Protein AF-A0AA88RLW0-F1 (afdb_monomer)

Foldseek 3Di:
DDDFDWDQDPVRAIAGDDPPDADPDPVVVVLVVVVVVCCVVVPDPVDDDPCCDFLSNDDPDDDFQDPDFDKDFDDAPLLAFDKDFFFDPRAPCNVVVVVSQVVCVVVSNDDVLPQQADWDWDQDPSRDIDGPGGHCPVVPNVGGDDDPPQLDPPALAWADDPQKIKGKAWDWDPDPPVLSVDPDPVSQQPGFIFIKIKIAGNPVRDIDIDTADAGFWDLRDFQPVQHNHDWWIFGHSGPFFTFWTWTFDPVWGHDPPDNDDDPDTRTPEIAGPDPQKGKARWYWRASDPPDPDPRQRTWTWIKMARSVVRWIWIFIQRSVNNDNDTNMIGTDPHHNGTRHDMDTDHD

Organism: NCBI:txid112253

InterPro domains:
  IPR004294 Carotenoid oxygenase [PF03055] (155-345)
  IPR004294 Carotenoid oxygenase [PTHR10543] (155-346)

Nearest PDB structures (foldseek):
  7vud-assembly1_A  TM=8.815E-01  e=1.039E-36  Osmanthus fragrans
  6c7k-assembly2_B  TM=7.915E-01  e=7.115E-12  Synechocystis sp. PCC 6803 substr. Kazusa
  5kjb-assembly5_E  TM=7.048E-01  e=1.433E-12  Synechocystis sp. PCC 6803 substr. Kazusa
  6big-assembly2_B  TM=6.971E-01  e=1.283E-12  Synechocystis sp. PCC 6803 substr. Kazusa
  6c7p-assembly2_A  TM=6.382E-01  e=1.170E-11  Synechocystis sp. PCC 6803 substr. Kazusa

Solvent-accessible surface area (backbone atoms only — not comparable to full-atom values): 20202 Å² total; per-residue (Å²): 136,80,88,78,62,70,48,72,45,101,82,74,52,65,24,66,56,83,74,77,69,62,41,94,44,72,67,37,55,52,50,54,52,50,51,52,50,49,45,65,75,74,50,62,88,87,55,87,52,70,58,61,34,81,56,48,18,82,79,94,66,90,77,76,63,78,76,89,62,56,67,48,76,54,82,59,83,56,75,49,57,50,81,48,68,47,65,63,74,62,49,91,52,37,67,60,48,48,53,51,49,51,51,28,36,78,68,47,40,39,78,50,68,78,83,46,50,51,67,42,72,42,79,42,98,76,64,43,78,43,79,74,39,40,45,41,70,92,68,68,56,86,66,68,71,88,77,69,88,49,77,56,97,86,33,50,35,49,37,79,59,90,62,25,43,41,33,33,32,68,44,67,74,81,79,64,76,68,56,79,79,51,95,49,69,79,60,46,54,64,66,54,24,22,33,29,42,36,38,38,30,74,82,78,72,48,73,50,76,42,80,56,49,34,53,31,32,43,76,48,42,48,46,75,96,36,72,58,52,91,43,37,38,25,26,35,64,32,96,71,42,23,40,33,39,35,38,44,40,80,89,44,65,50,68,80,92,52,78,60,83,59,78,48,66,18,31,75,28,62,30,64,63,50,90,63,25,35,36,42,46,59,34,67,45,49,55,54,81,96,57,93,63,66,84,47,52,28,32,33,39,28,45,35,30,32,70,84,76,61,45,19,31,38,40,29,32,45,52,67,73,33,50,79,66,58,45,18,39,36,52,46,98,55,68,62,54,51,42,53,52,48,48,72,45,74,114

Secondary structure (DSSP, 8-state):
-----EEEPTTS-EEE---SPP---HHHHHHHHHHHHHHHHH--TTS--GGGSGGGSPPSSPPPP--S--EEE---TT--EEEEEEEP-SSTTHHHHHHHHHHHHHTTSS--HHHHSEEEEEEPTTS-EEEEEEE-TTTT--S-------SSTT-SEEEEETTEEEEEEEEESS--TTGGG---HHHHTT--EEEEEEEEETTT--EEEEE-S-S-EE-----GGGTTS---EEEEEETTEEEEEEEE-TTSPPPTT-SS--SBTTEEEEEE--TTEEE-PPEEEESSTT----TT-EEEEEEEEETTTTEEEEEEEETTT--SS-SEEEEPSS----EEEEEEEE-

Mean predicted aligned error: 13.14 Å

Radius of gyration: 22.5 Å; Cα contacts (8 Å, |Δi|>4): 638; chains: 1; bounding box: 60×59×55 Å

Structure (mmCIF, N/CA/C/O backbone):
data_AF-A0AA88RLW0-F1
#
_entry.id   AF-A0AA88RLW0-F1
#
loop_
_atom_site.group_PDB
_atom_site.id
_atom_site.type_symbol
_atom_site.label_atom_id
_atom_site.label_alt_id
_atom_site.label_comp_id
_atom_site.label_asym_id
_atom_site.label_entity_id
_atom_site.label_seq_id
_atom_site.pdbx_PDB_ins_code
_atom_site.Cartn_x
_atom_site.Cartn_y
_atom_site.Cartn_z
_atom_site.occupancy
_atom_site.B_iso_or_equiv
_atom_site.auth_seq_id
_atom_site.auth_comp_id
_atom_site.auth_asym_id
_atom_site.auth_atom_id
_atom_site.pdbx_PDB_model_num
ATOM 1 N N . MET A 1 1 ? 14.399 42.209 -0.873 1.00 30.03 1 MET A N 1
ATOM 2 C CA . MET A 1 1 ? 13.215 41.564 -1.478 1.00 30.03 1 MET A CA 1
ATOM 3 C C . MET A 1 1 ? 13.371 41.610 -2.989 1.00 30.03 1 MET A C 1
ATOM 5 O O . MET A 1 1 ? 13.070 42.633 -3.590 1.00 30.03 1 MET A O 1
ATOM 9 N N . GLY A 1 2 ? 13.952 40.565 -3.580 1.00 37.84 2 GLY A N 1
ATOM 10 C CA . GLY A 1 2 ? 13.955 40.395 -5.035 1.00 37.84 2 GLY A CA 1
ATOM 11 C C . GLY A 1 2 ? 12.602 39.837 -5.470 1.00 37.84 2 GLY A C 1
ATOM 12 O O . GLY A 1 2 ? 12.022 39.037 -4.742 1.00 37.84 2 GLY A O 1
ATOM 13 N N . LYS A 1 3 ? 12.070 40.298 -6.603 1.00 38.84 3 LYS A N 1
ATOM 14 C CA . LYS A 1 3 ? 10.912 39.663 -7.239 1.00 38.84 3 LYS A CA 1
ATOM 15 C C . LYS A 1 3 ? 11.380 38.307 -7.769 1.00 38.84 3 LYS A C 1
ATOM 17 O O . LYS A 1 3 ? 12.204 38.282 -8.675 1.00 38.84 3 LYS A O 1
ATOM 22 N N . GLU A 1 4 ? 10.920 37.216 -7.171 1.00 51.56 4 GLU A N 1
ATOM 23 C CA . GLU A 1 4 ? 11.094 35.882 -7.748 1.00 51.56 4 GLU A CA 1
ATOM 24 C C . GLU A 1 4 ? 10.106 35.717 -8.905 1.00 51.56 4 GLU A C 1
ATOM 26 O O . GLU A 1 4 ? 8.937 36.101 -8.793 1.00 51.56 4 GLU A O 1
ATOM 31 N N . GLU A 1 5 ? 10.619 35.246 -10.042 1.00 52.72 5 GLU A N 1
ATOM 32 C CA . GLU A 1 5 ? 9.843 35.006 -11.255 1.00 52.72 5 GLU A CA 1
ATOM 33 C C . GLU A 1 5 ? 8.945 33.786 -11.053 1.00 52.72 5 GLU A C 1
ATOM 35 O O . GLU A 1 5 ? 9.332 32.781 -10.461 1.00 52.72 5 GLU A O 1
ATOM 40 N N . VAL A 1 6 ? 7.710 33.915 -11.517 1.00 55.47 6 VAL A N 1
ATOM 41 C CA . VAL A 1 6 ? 6.666 32.907 -11.399 1.00 55.47 6 VAL A CA 1
ATOM 42 C C . VAL A 1 6 ? 6.238 32.570 -12.814 1.00 55.47 6 VAL A C 1
ATOM 44 O O . VAL A 1 6 ? 5.869 33.477 -13.566 1.00 55.47 6 VAL A O 1
ATOM 47 N N . GLU A 1 7 ? 6.284 31.293 -13.172 1.00 56.44 7 GLU A N 1
ATOM 48 C CA . GLU A 1 7 ? 5.874 30.827 -14.492 1.00 56.44 7 GLU A CA 1
ATOM 49 C C . GLU A 1 7 ? 4.472 30.219 -14.392 1.00 56.44 7 GLU A C 1
ATOM 51 O O . GLU A 1 7 ? 4.172 29.424 -13.499 1.00 56.44 7 GLU A O 1
ATOM 56 N N . ARG A 1 8 ? 3.568 30.658 -15.272 1.00 53.03 8 ARG A N 1
ATOM 57 C CA . ARG A 1 8 ? 2.214 30.105 -15.367 1.00 53.03 8 ARG A CA 1
ATOM 58 C C . ARG A 1 8 ? 2.204 29.079 -16.485 1.00 53.03 8 ARG A C 1
ATOM 60 O O . ARG A 1 8 ? 2.494 29.428 -17.624 1.00 53.03 8 ARG A O 1
ATOM 67 N N . THR A 1 9 ? 1.858 27.843 -16.152 1.00 56.09 9 THR A N 1
ATOM 68 C CA . THR A 1 9 ? 1.663 26.779 -17.146 1.00 56.09 9 THR A CA 1
ATOM 69 C C . THR A 1 9 ? 0.301 26.929 -17.838 1.00 56.09 9 THR A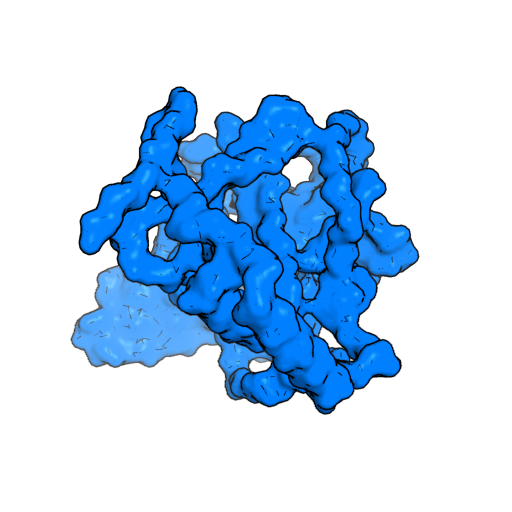 C 1
ATOM 71 O O . THR A 1 9 ? -0.605 27.567 -17.293 1.00 56.09 9 THR A O 1
ATOM 74 N N . ASP A 1 10 ? 0.131 26.312 -19.014 1.00 48.62 10 ASP A N 1
ATOM 75 C CA . ASP A 1 10 ? -1.090 26.382 -19.847 1.00 48.62 10 ASP A CA 1
ATOM 76 C C . ASP A 1 10 ? -2.382 25.871 -19.160 1.00 48.62 10 ASP A C 1
ATOM 78 O O . ASP A 1 10 ? -3.474 26.021 -19.703 1.00 48.62 10 ASP A O 1
ATOM 82 N N . GLY A 1 11 ? -2.294 25.327 -17.939 1.00 52.91 11 GLY A N 1
ATOM 83 C CA . GLY A 1 11 ? -3.433 24.919 -17.101 1.00 52.91 11 GLY A CA 1
ATOM 84 C C . GLY A 1 11 ? -3.755 25.856 -15.927 1.00 52.91 11 GLY A C 1
ATOM 85 O O . GLY A 1 11 ? -4.544 25.493 -15.061 1.00 52.91 11 GLY A O 1
ATOM 86 N N . GLY A 1 12 ? -3.124 27.032 -15.834 1.00 55.19 12 GLY A N 1
ATOM 87 C CA . GLY A 1 12 ? -3.337 27.976 -14.726 1.00 55.19 12 GLY A CA 1
ATOM 88 C C . GLY A 1 12 ? -2.600 27.626 -13.426 1.00 55.19 12 GLY A C 1
ATOM 89 O O . GLY A 1 12 ? -2.700 28.380 -12.458 1.00 55.19 12 GLY A O 1
ATOM 90 N N . VAL A 1 13 ? -1.822 26.536 -13.405 1.00 52.59 13 VAL A N 1
ATOM 91 C CA . VAL A 1 13 ? -0.962 26.174 -12.270 1.00 52.59 13 VAL A CA 1
ATOM 92 C C . VAL A 1 13 ? 0.249 27.103 -12.235 1.00 52.59 13 VAL A C 1
ATOM 94 O O . VAL A 1 13 ? 0.957 27.278 -13.234 1.00 52.59 13 VAL A O 1
ATOM 97 N N . VAL A 1 14 ? 0.457 27.706 -11.068 1.00 57.44 14 VAL A N 1
ATOM 98 C CA . VAL A 1 14 ? 1.531 28.648 -10.767 1.00 57.44 14 VAL A CA 1
ATOM 99 C C . VAL A 1 14 ? 2.745 27.862 -10.272 1.00 57.44 14 VAL A C 1
ATOM 101 O O . VAL A 1 14 ? 2.681 27.251 -9.209 1.00 57.44 14 VAL A O 1
ATOM 104 N N . VAL A 1 15 ? 3.838 27.870 -11.036 1.00 57.41 15 VAL A N 1
ATOM 105 C CA . VAL A 1 15 ? 5.077 27.154 -10.703 1.00 57.41 15 VAL A CA 1
ATOM 106 C C . VAL A 1 15 ? 6.180 28.150 -10.338 1.00 57.41 15 VAL A C 1
ATOM 108 O O . VAL A 1 15 ? 6.320 29.217 -10.945 1.00 57.41 15 VAL A O 1
ATOM 111 N N . VAL A 1 16 ? 6.972 27.803 -9.323 1.00 58.34 16 VAL A N 1
ATOM 112 C CA . VAL A 1 16 ? 8.116 28.604 -8.865 1.00 58.34 16 VAL A CA 1
ATOM 113 C C . VAL A 1 16 ? 9.326 28.387 -9.782 1.00 58.34 16 VAL A C 1
ATOM 115 O O . VAL A 1 16 ? 9.766 27.254 -9.973 1.00 58.34 16 VAL A O 1
ATOM 118 N N . VAL A 1 17 ? 9.902 29.471 -10.319 1.00 59.66 17 VAL A N 1
ATOM 119 C CA . VAL A 1 17 ? 11.127 29.407 -11.134 1.00 59.66 17 VAL A CA 1
ATOM 120 C C . VAL A 1 17 ? 12.349 29.234 -10.230 1.00 59.66 17 VAL A C 1
ATOM 122 O O . VAL A 1 17 ? 12.568 30.012 -9.300 1.00 59.66 17 VAL A O 1
ATOM 125 N N . VAL A 1 18 ? 13.187 28.238 -10.534 1.00 50.81 18 VAL A N 1
ATOM 126 C CA . VAL A 1 18 ? 14.403 27.925 -9.765 1.00 50.81 18 VAL A CA 1
ATOM 127 C C . VAL A 1 18 ? 15.404 29.089 -9.817 1.00 50.81 18 VAL A C 1
ATOM 129 O O . VAL A 1 18 ? 16.055 29.335 -10.839 1.00 50.81 18 VAL A O 1
ATOM 132 N N . ASN A 1 19 ? 15.562 29.800 -8.696 1.00 50.69 19 ASN A N 1
ATOM 133 C CA . ASN A 1 19 ? 16.500 30.914 -8.539 1.00 50.69 19 ASN A CA 1
ATOM 134 C C . ASN A 1 19 ? 17.033 30.971 -7.089 1.00 50.69 19 ASN A C 1
ATOM 136 O O . ASN A 1 19 ? 16.236 31.087 -6.162 1.00 50.69 19 ASN A O 1
ATOM 140 N N . PRO A 1 20 ? 18.359 30.945 -6.846 1.00 51.94 20 PRO A N 1
ATOM 141 C CA . PRO A 1 20 ? 19.458 30.960 -7.812 1.00 51.94 20 PRO A CA 1
ATOM 142 C C . PRO A 1 20 ? 19.678 29.617 -8.506 1.00 51.94 20 PRO A C 1
ATOM 144 O O . PRO A 1 20 ? 19.534 28.557 -7.907 1.00 51.94 20 PRO A O 1
ATOM 147 N N . LYS A 1 21 ? 20.106 29.677 -9.770 1.00 57.50 21 LYS A N 1
ATOM 148 C CA . LYS A 1 21 ? 20.530 28.490 -10.519 1.00 57.50 21 LYS A CA 1
ATOM 149 C C . LYS A 1 21 ? 21.735 27.830 -9.817 1.00 57.50 21 LYS A C 1
ATOM 151 O O . LYS A 1 21 ? 22.662 28.558 -9.444 1.00 57.50 21 LYS A O 1
ATOM 156 N N . PRO A 1 22 ? 21.756 26.493 -9.658 1.00 59.88 22 PRO A N 1
ATOM 157 C CA . PRO A 1 22 ? 22.868 25.777 -9.030 1.00 59.88 22 PRO A CA 1
ATOM 158 C C . PRO A 1 22 ? 24.215 26.113 -9.684 1.00 59.88 22 PRO A C 1
ATOM 160 O O . PRO A 1 22 ? 24.314 26.194 -10.910 1.00 59.88 22 PRO A O 1
ATOM 163 N N . ASN A 1 23 ? 25.270 26.285 -8.881 1.00 62.44 23 ASN A N 1
ATOM 164 C CA . ASN A 1 23 ? 26.609 26.623 -9.375 1.00 62.44 23 ASN A CA 1
ATOM 165 C C . ASN A 1 23 ? 27.677 25.643 -8.856 1.00 62.44 23 ASN A C 1
ATOM 167 O O . ASN A 1 23 ? 27.860 25.485 -7.649 1.00 62.44 23 ASN A O 1
ATOM 171 N N . ARG A 1 24 ? 28.465 25.056 -9.769 1.00 65.75 24 ARG A N 1
ATOM 172 C CA . ARG A 1 24 ? 29.630 24.196 -9.468 1.00 65.75 24 ARG A CA 1
ATOM 173 C C . ARG A 1 24 ? 30.880 25.009 -9.078 1.00 65.75 24 ARG A C 1
ATOM 175 O O . ARG A 1 24 ? 31.962 24.838 -9.642 1.00 65.75 24 ARG A O 1
ATOM 182 N N . GLY A 1 25 ? 30.724 25.928 -8.128 1.00 77.88 25 GLY A N 1
ATOM 183 C CA . GLY A 1 25 ? 31.791 26.804 -7.637 1.00 77.88 25 GLY A CA 1
ATOM 184 C C . GLY A 1 25 ? 32.738 26.137 -6.630 1.00 77.88 25 GLY A C 1
ATOM 185 O O . GLY A 1 25 ? 32.623 24.956 -6.310 1.00 77.88 25 GLY A O 1
ATOM 186 N N . ILE A 1 26 ? 33.670 26.918 -6.075 1.00 78.75 26 ILE A N 1
ATOM 187 C CA . ILE A 1 26 ? 34.645 26.452 -5.066 1.00 78.75 26 ILE A CA 1
ATOM 188 C C . ILE A 1 26 ? 33.944 25.888 -3.819 1.00 78.75 26 ILE A C 1
ATOM 190 O O . ILE A 1 26 ? 34.364 24.861 -3.295 1.00 78.75 26 ILE A O 1
ATOM 194 N N . ALA A 1 27 ? 32.843 26.515 -3.391 1.00 74.00 27 ALA A N 1
ATOM 195 C CA . ALA A 1 27 ? 32.031 26.035 -2.275 1.00 74.00 27 ALA A CA 1
ATOM 196 C C . ALA A 1 27 ? 31.467 24.624 -2.528 1.00 74.00 27 ALA A C 1
ATOM 198 O O . ALA A 1 27 ? 31.531 23.789 -1.634 1.00 74.00 27 ALA A O 1
ATOM 199 N N . SER A 1 28 ? 31.011 24.328 -3.754 1.00 72.44 28 SER A N 1
ATOM 200 C CA . SER A 1 28 ? 30.560 22.980 -4.137 1.00 72.44 28 SER A CA 1
ATOM 201 C C . SER A 1 28 ? 31.674 21.958 -3.946 1.00 72.44 28 SER A C 1
ATOM 203 O O . SER A 1 28 ? 31.474 20.964 -3.263 1.00 72.44 28 SER A O 1
ATOM 205 N N . LYS A 1 29 ? 32.878 22.245 -4.459 1.00 78.31 29 LYS A N 1
ATOM 206 C CA . LYS A 1 29 ? 34.024 21.327 -4.354 1.00 78.31 29 LYS A CA 1
ATOM 207 C C . LYS A 1 29 ? 34.447 21.066 -2.907 1.00 78.31 29 LYS A C 1
ATOM 209 O O . LYS A 1 29 ? 34.871 19.961 -2.588 1.00 78.31 29 LYS A O 1
ATOM 214 N N . ALA A 1 30 ? 34.352 22.075 -2.040 1.00 78.94 30 ALA A N 1
ATOM 215 C CA . ALA A 1 30 ? 34.675 21.931 -0.623 1.00 78.94 30 ALA A CA 1
ATOM 216 C C . ALA A 1 30 ? 33.649 21.054 0.116 1.00 78.94 30 ALA A C 1
ATOM 218 O O . ALA A 1 30 ? 34.042 20.217 0.926 1.00 78.94 30 ALA A O 1
ATOM 219 N N . ILE A 1 31 ? 32.356 21.209 -0.196 1.00 74.69 31 ILE A N 1
ATOM 220 C CA . ILE A 1 31 ? 31.293 20.341 0.333 1.00 74.69 31 ILE A CA 1
ATOM 221 C C . ILE A 1 31 ? 31.470 18.912 -0.183 1.00 74.69 31 ILE A C 1
ATOM 223 O O . ILE A 1 31 ? 31.448 17.992 0.624 1.00 74.69 31 ILE A O 1
ATOM 227 N N . ASP A 1 32 ? 31.708 18.726 -1.486 1.00 75.19 32 ASP A N 1
ATOM 228 C CA . ASP A 1 32 ? 31.925 17.401 -2.084 1.00 75.19 32 ASP A CA 1
ATOM 229 C C . ASP A 1 32 ? 33.113 16.683 -1.417 1.00 75.19 32 ASP A C 1
ATOM 231 O O . ASP A 1 32 ? 33.051 15.490 -1.118 1.00 75.19 32 ASP A O 1
ATOM 235 N N . TRP A 1 33 ? 34.196 17.413 -1.127 1.00 82.94 33 TRP A N 1
ATOM 236 C CA . TRP A 1 33 ? 35.358 16.873 -0.419 1.00 82.94 33 TRP A CA 1
ATOM 237 C C . TRP A 1 33 ? 35.046 16.493 1.036 1.00 82.94 33 TRP A C 1
ATOM 239 O O . TRP A 1 33 ? 35.454 15.423 1.488 1.00 82.94 33 TRP A O 1
ATOM 249 N N . LEU A 1 34 ? 34.304 17.339 1.759 1.00 77.62 34 LEU A N 1
ATOM 250 C CA . LEU A 1 34 ? 33.881 17.058 3.132 1.00 77.62 34 LEU A CA 1
ATOM 251 C C . LEU A 1 34 ? 32.950 15.840 3.190 1.00 77.62 34 LEU A C 1
ATOM 253 O O . LEU A 1 34 ? 33.151 14.958 4.019 1.00 77.62 34 LEU A O 1
ATOM 257 N N . GLU A 1 35 ? 31.973 15.765 2.287 1.00 71.56 35 GLU A N 1
ATOM 258 C CA . GLU A 1 35 ? 31.070 14.622 2.151 1.00 71.56 35 GLU A CA 1
ATOM 259 C C . GLU A 1 35 ? 31.850 13.343 1.846 1.00 71.56 35 GLU A C 1
ATOM 261 O O . GLU A 1 35 ? 31.653 12.333 2.513 1.00 71.56 35 GLU A O 1
ATOM 266 N N . THR A 1 36 ? 32.815 13.405 0.924 1.00 75.31 36 THR A N 1
ATOM 267 C CA . THR A 1 36 ? 33.681 12.261 0.603 1.00 75.31 36 THR A CA 1
ATOM 268 C C . THR A 1 36 ? 34.458 11.777 1.828 1.00 75.31 36 THR A C 1
ATOM 270 O O . THR A 1 36 ? 34.598 10.572 2.031 1.00 75.31 36 THR A O 1
ATOM 273 N N . LEU A 1 37 ? 34.961 12.690 2.666 1.00 79.00 37 LEU A N 1
ATOM 274 C CA . LEU A 1 37 ? 35.632 12.321 3.914 1.00 79.00 37 LEU A CA 1
ATOM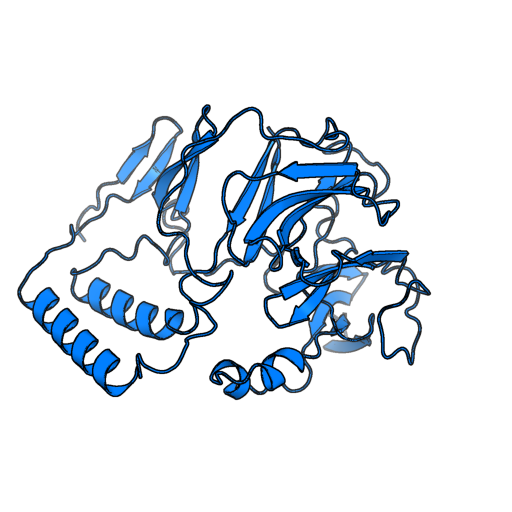 275 C C . LEU A 1 37 ? 34.670 11.678 4.911 1.00 79.00 37 LEU A C 1
ATOM 277 O O . LEU A 1 37 ? 34.998 10.632 5.463 1.00 79.00 37 LEU A O 1
ATOM 281 N N . ILE A 1 38 ? 33.494 12.270 5.122 1.00 73.62 38 ILE A N 1
ATOM 282 C CA . ILE A 1 38 ? 32.472 11.732 6.026 1.00 73.62 38 ILE A CA 1
ATOM 283 C C . ILE A 1 38 ? 32.074 10.322 5.584 1.00 73.62 38 ILE A C 1
ATOM 285 O O . ILE A 1 38 ? 32.166 9.393 6.381 1.00 73.62 38 ILE A O 1
ATOM 289 N N . VAL A 1 39 ? 31.731 10.138 4.305 1.00 67.81 39 VAL A N 1
ATOM 290 C CA . VAL A 1 39 ? 31.387 8.828 3.736 1.00 67.81 39 VAL A CA 1
ATOM 291 C C . VAL A 1 39 ? 32.543 7.848 3.915 1.00 67.81 39 VAL A C 1
ATOM 293 O O . VAL A 1 39 ? 32.325 6.749 4.401 1.00 67.81 39 VAL A O 1
ATOM 296 N N . LYS A 1 40 ? 33.790 8.241 3.629 1.00 74.38 40 LYS A N 1
ATOM 297 C CA . LYS A 1 40 ? 34.957 7.359 3.799 1.00 74.38 40 LYS A CA 1
ATOM 298 C C . LYS A 1 40 ? 35.151 6.861 5.238 1.00 74.38 40 LYS A C 1
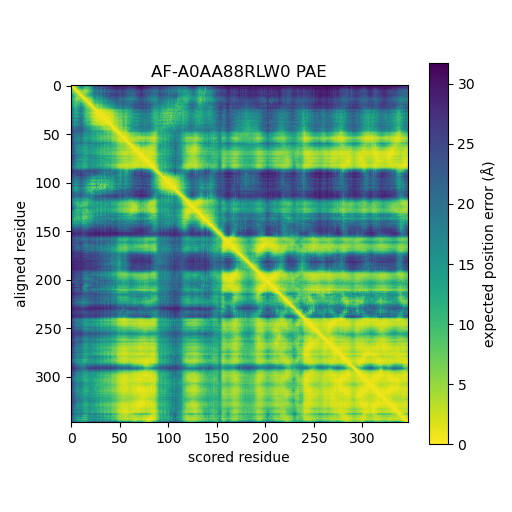ATOM 300 O O . LYS A 1 40 ? 35.671 5.764 5.419 1.00 74.38 40 LYS A O 1
ATOM 305 N N . TYR A 1 41 ? 34.808 7.666 6.243 1.00 72.94 41 TYR A N 1
ATOM 306 C CA . TYR A 1 41 ? 34.996 7.305 7.653 1.00 72.94 41 TYR A CA 1
ATOM 307 C C . TYR A 1 41 ? 33.762 6.671 8.301 1.00 72.94 41 TYR A C 1
ATOM 309 O O . TYR A 1 41 ? 33.915 5.945 9.279 1.00 72.94 41 TYR A O 1
ATOM 317 N N . MET A 1 42 ? 32.562 6.939 7.782 1.00 63.34 42 MET A N 1
ATOM 318 C CA . MET A 1 42 ? 31.301 6.439 8.340 1.00 63.34 42 MET A CA 1
ATOM 319 C C . MET A 1 42 ? 30.719 5.253 7.568 1.00 63.34 42 MET A C 1
ATOM 321 O O . MET A 1 42 ? 29.935 4.496 8.131 1.00 63.34 42 MET A O 1
ATOM 325 N N . PHE A 1 43 ? 31.082 5.082 6.297 1.00 62.16 43 PHE A N 1
ATOM 326 C CA . PHE A 1 43 ? 30.583 4.008 5.450 1.00 62.16 43 PHE A CA 1
ATOM 327 C C . PHE A 1 43 ? 31.687 2.992 5.177 1.00 62.16 43 PHE A C 1
ATOM 329 O O . PHE A 1 43 ? 32.744 3.319 4.637 1.00 62.16 43 PHE A O 1
ATOM 336 N N . ASP A 1 44 ? 31.414 1.743 5.533 1.00 68.56 44 ASP A N 1
ATOM 337 C CA . ASP A 1 44 ? 32.236 0.608 5.149 1.00 68.56 44 ASP A CA 1
ATOM 338 C C . ASP A 1 44 ? 31.648 -0.010 3.870 1.00 68.56 44 ASP A C 1
ATOM 340 O O . ASP A 1 44 ? 30.658 -0.738 3.954 1.00 68.56 44 ASP A O 1
ATOM 344 N N . PRO A 1 45 ? 32.228 0.251 2.682 1.00 65.44 45 PRO A N 1
ATOM 345 C CA . PRO A 1 45 ? 31.704 -0.267 1.420 1.00 65.44 45 PRO A CA 1
ATOM 346 C C . PRO A 1 45 ? 31.803 -1.792 1.303 1.00 65.44 45 PRO A C 1
ATOM 348 O O . PRO A 1 45 ? 31.253 -2.358 0.362 1.00 65.44 45 PRO A O 1
ATOM 351 N N . SER A 1 46 ? 32.512 -2.463 2.221 1.00 68.06 46 SER A N 1
ATOM 352 C CA . SER A 1 46 ? 32.565 -3.925 2.271 1.00 68.06 46 SER A CA 1
ATOM 353 C C . SER A 1 46 ? 31.356 -4.552 2.971 1.00 68.06 46 SER A C 1
ATOM 355 O O . SER A 1 46 ? 31.114 -5.747 2.801 1.00 68.06 46 SER A O 1
ATOM 357 N N . LYS A 1 47 ? 30.572 -3.763 3.721 1.00 63.34 47 LYS A N 1
ATOM 358 C CA . LYS A 1 47 ? 29.335 -4.222 4.359 1.00 63.34 47 LYS A CA 1
ATOM 359 C C . LYS A 1 47 ? 28.141 -3.973 3.430 1.00 63.34 47 LYS A C 1
ATOM 361 O O . LYS A 1 47 ? 27.986 -2.854 2.938 1.00 63.34 47 LYS A O 1
ATOM 366 N N . PRO A 1 48 ? 27.284 -4.980 3.180 1.00 61.00 48 PRO A N 1
ATOM 367 C CA . PRO A 1 48 ? 26.072 -4.776 2.398 1.00 61.00 48 PRO A CA 1
ATOM 368 C C . PRO A 1 48 ? 25.146 -3.789 3.120 1.00 61.00 48 PRO A C 1
ATOM 370 O O . PRO A 1 48 ? 24.976 -3.861 4.335 1.00 61.00 48 PRO A O 1
ATOM 373 N N . ASN A 1 49 ? 24.556 -2.857 2.370 1.00 64.50 49 ASN A N 1
ATOM 374 C CA . ASN A 1 49 ? 23.493 -1.991 2.873 1.00 64.50 49 ASN A CA 1
ATOM 375 C C . ASN A 1 49 ? 22.154 -2.592 2.448 1.00 64.50 49 ASN A C 1
ATOM 377 O O . ASN A 1 49 ? 21.821 -2.569 1.261 1.00 64.50 49 ASN A O 1
ATOM 381 N N . GLN A 1 50 ? 21.404 -3.118 3.416 1.00 60.97 50 GLN A N 1
ATOM 382 C CA . GLN A 1 50 ? 20.122 -3.777 3.175 1.00 60.97 50 GLN A CA 1
ATOM 383 C C . GLN A 1 50 ? 19.139 -2.895 2.386 1.00 60.97 50 GLN A C 1
ATOM 385 O O . GLN A 1 50 ? 18.538 -3.368 1.421 1.00 60.97 50 GLN A O 1
ATOM 390 N N . TYR A 1 51 ? 19.097 -1.589 2.680 1.00 61.56 51 TYR A N 1
ATOM 391 C CA . TYR A 1 51 ? 18.225 -0.599 2.034 1.00 61.56 51 TYR A CA 1
ATOM 392 C C . TYR A 1 51 ? 18.635 -0.245 0.598 1.00 61.56 51 TYR A C 1
ATOM 394 O O . TYR A 1 51 ? 17.930 0.488 -0.086 1.00 61.56 51 TYR A O 1
ATOM 402 N N . LEU A 1 52 ? 19.785 -0.731 0.127 1.00 67.44 52 LEU A N 1
ATOM 403 C CA . LEU A 1 52 ? 20.249 -0.579 -1.256 1.00 67.44 52 LEU A CA 1
ATOM 404 C C . LEU A 1 52 ? 20.437 -1.936 -1.948 1.00 67.44 52 LEU A C 1
ATOM 406 O O . LEU A 1 52 ? 20.980 -1.995 -3.052 1.00 67.44 52 LEU A O 1
ATOM 410 N N . SER A 1 53 ? 20.007 -3.024 -1.306 1.00 72.94 53 SER A N 1
ATOM 411 C CA . SER A 1 53 ? 20.174 -4.396 -1.781 1.00 72.94 53 SER A CA 1
ATOM 412 C C . SER A 1 53 ? 18.835 -5.041 -2.150 1.00 72.94 53 SER A C 1
ATOM 414 O O . SER A 1 53 ? 17.768 -4.587 -1.733 1.00 72.94 53 SER A O 1
ATOM 416 N N . GLY A 1 54 ? 18.875 -6.096 -2.968 1.00 82.50 54 GLY A N 1
ATOM 417 C CA . GLY A 1 54 ? 17.666 -6.794 -3.411 1.00 82.50 54 GLY A CA 1
ATOM 418 C C . GLY A 1 54 ? 16.649 -5.844 -4.052 1.00 82.50 54 GLY A C 1
ATOM 419 O O . GLY A 1 54 ? 17.012 -4.984 -4.857 1.00 82.50 54 GLY A O 1
ATOM 420 N N . ASN A 1 55 ? 15.375 -5.980 -3.675 1.00 86.00 55 ASN A N 1
ATOM 421 C CA . ASN A 1 55 ? 14.305 -5.125 -4.193 1.00 86.00 55 ASN A CA 1
ATOM 422 C C . ASN A 1 55 ? 14.158 -3.771 -3.466 1.00 86.00 55 ASN A C 1
ATOM 424 O O . ASN A 1 55 ? 13.343 -2.952 -3.883 1.00 86.00 55 ASN A O 1
ATOM 428 N N . PHE A 1 56 ? 14.955 -3.498 -2.425 1.00 76.19 56 PHE A N 1
ATOM 429 C CA . PHE A 1 56 ? 15.123 -2.138 -1.886 1.00 76.19 56 PHE A CA 1
ATOM 430 C C . PHE A 1 56 ? 16.073 -1.294 -2.744 1.00 76.19 56 PHE A C 1
ATOM 432 O O . PHE A 1 56 ? 15.999 -0.068 -2.747 1.00 76.19 56 PHE A O 1
ATOM 439 N N . GLY A 1 57 ? 16.957 -1.947 -3.504 1.00 73.81 57 GLY A N 1
ATOM 440 C CA . GLY A 1 57 ? 17.887 -1.273 -4.399 1.00 73.81 57 GLY A CA 1
ATOM 441 C C . GLY A 1 57 ? 17.175 -0.471 -5.500 1.00 73.81 57 GLY A C 1
ATOM 442 O O . GLY A 1 57 ? 16.180 -0.946 -6.068 1.00 73.81 57 GLY A O 1
ATOM 443 N N . PRO A 1 58 ? 17.703 0.717 -5.856 1.00 73.81 58 PRO A N 1
ATOM 444 C CA . PRO A 1 58 ? 17.107 1.565 -6.880 1.00 73.81 58 PRO A CA 1
ATOM 445 C C . PRO A 1 58 ? 17.089 0.872 -8.249 1.00 73.81 58 PRO A C 1
ATOM 447 O O . PRO A 1 58 ? 17.899 -0.014 -8.543 1.00 73.81 58 PRO A O 1
ATOM 450 N N . VAL A 1 59 ? 16.172 1.303 -9.113 1.00 74.88 59 VAL A N 1
ATOM 451 C CA . VAL A 1 59 ? 16.246 1.005 -10.549 1.00 74.88 59 VAL A CA 1
ATOM 452 C C . VAL A 1 59 ? 17.142 2.063 -11.188 1.00 74.88 59 VAL A C 1
ATOM 454 O O . VAL A 1 59 ? 17.008 3.247 -10.887 1.00 74.88 59 VAL A O 1
ATOM 457 N N . SER A 1 60 ? 18.106 1.632 -11.999 1.00 68.00 60 SER A N 1
ATOM 458 C CA . SER A 1 60 ? 19.098 2.517 -12.624 1.00 68.00 60 SER A CA 1
ATOM 459 C C . SER A 1 60 ? 18.536 3.338 -13.775 1.00 68.00 60 SER A C 1
ATOM 461 O O . SER A 1 60 ? 19.040 4.426 -14.041 1.00 68.00 60 SER A O 1
ATOM 463 N N . ASP A 1 61 ? 17.514 2.810 -14.440 1.00 71.12 61 ASP A N 1
ATOM 464 C CA . ASP A 1 61 ? 17.001 3.332 -15.695 1.00 71.12 61 ASP A CA 1
ATOM 465 C C . ASP A 1 61 ? 15.503 3.600 -15.563 1.00 71.12 61 ASP A C 1
ATOM 467 O O . ASP A 1 61 ? 14.740 2.736 -15.121 1.00 71.12 61 ASP A O 1
ATOM 471 N N . GLU A 1 62 ? 15.089 4.804 -15.950 1.00 72.38 62 GLU A N 1
ATOM 472 C CA . GLU A 1 62 ? 13.677 5.107 -16.156 1.00 72.38 62 GLU A CA 1
ATOM 473 C C . GLU A 1 62 ? 13.171 4.302 -17.352 1.00 72.38 62 GLU A C 1
ATOM 475 O O . GLU A 1 62 ? 13.799 4.237 -18.413 1.00 72.38 62 GLU A O 1
ATOM 480 N N . THR A 1 63 ? 12.037 3.644 -17.159 1.00 77.44 63 THR A N 1
ATOM 481 C CA . THR A 1 63 ? 11.444 2.777 -18.168 1.00 77.44 63 THR A CA 1
ATOM 482 C C . THR A 1 63 ? 10.439 3.588 -18.973 1.00 77.44 63 THR A C 1
ATOM 484 O O . THR A 1 63 ? 9.556 4.189 -18.359 1.00 77.44 63 THR A O 1
ATOM 487 N N . PRO A 1 64 ? 10.522 3.607 -20.314 1.00 83.44 64 PRO A N 1
ATOM 488 C CA . PRO A 1 64 ? 9.539 4.317 -21.119 1.00 83.44 64 PRO A CA 1
ATOM 489 C C . PRO A 1 64 ? 8.142 3.701 -20.935 1.00 83.44 64 PRO A C 1
ATOM 491 O O . PRO A 1 64 ? 8.038 2.514 -20.591 1.00 83.44 64 PRO A O 1
ATOM 494 N N . PRO A 1 65 ? 7.067 4.459 -21.212 1.00 87.69 65 PRO A N 1
ATOM 495 C CA . PRO A 1 65 ? 5.715 3.927 -21.143 1.00 87.69 65 PRO A CA 1
ATOM 496 C C . PRO A 1 65 ? 5.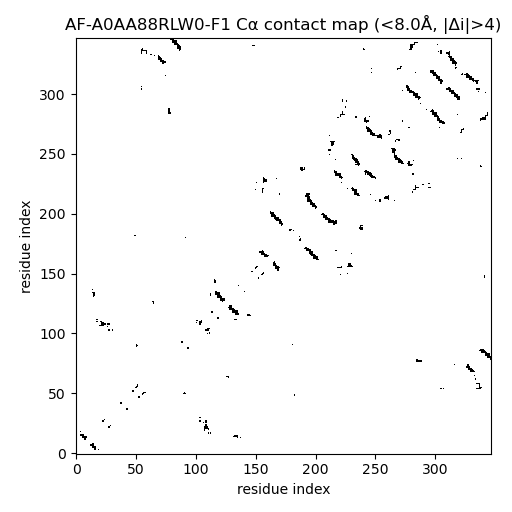555 2.673 -22.004 1.00 87.69 65 PRO A C 1
ATOM 498 O O . PRO A 1 65 ? 5.909 2.643 -23.186 1.00 87.69 65 PRO A O 1
ATOM 501 N N . CYS A 1 66 ? 5.017 1.620 -21.394 1.00 89.31 66 CYS A N 1
ATOM 502 C CA . CYS A 1 66 ? 4.781 0.335 -22.038 1.00 89.31 66 CYS A CA 1
ATOM 503 C C . CYS A 1 66 ? 3.276 0.100 -22.149 1.00 89.31 66 CYS A C 1
ATOM 505 O O . CYS A 1 66 ? 2.559 0.165 -21.153 1.00 89.31 66 CYS A O 1
ATOM 507 N N . LYS A 1 67 ? 2.808 -0.187 -23.365 1.00 91.88 67 LYS A N 1
ATOM 508 C CA . LYS A 1 67 ? 1.399 -0.483 -23.652 1.00 91.88 67 LYS A CA 1
ATOM 509 C C . LYS A 1 67 ? 1.174 -1.989 -23.744 1.00 91.88 67 LYS A C 1
ATOM 511 O O . LYS A 1 67 ? 2.130 -2.746 -23.901 1.00 91.88 67 LYS A O 1
ATOM 516 N N . ASP A 1 68 ? -0.091 -2.393 -23.660 1.00 93.06 68 ASP A N 1
ATOM 517 C CA . ASP A 1 68 ? -0.541 -3.771 -23.896 1.00 93.06 68 ASP A CA 1
ATOM 518 C C . ASP A 1 68 ? 0.176 -4.813 -23.018 1.00 93.06 68 ASP A C 1
ATOM 520 O O . ASP A 1 68 ? 0.588 -5.880 -23.479 1.00 93.06 68 ASP A O 1
ATOM 524 N N . LEU A 1 69 ? 0.347 -4.483 -21.733 1.00 96.06 69 LEU A N 1
ATOM 525 C CA . LEU A 1 69 ? 0.973 -5.376 -20.762 1.00 96.06 69 LEU A CA 1
ATOM 526 C C . LEU A 1 69 ? 0.190 -6.697 -20.637 1.00 96.06 69 LEU A C 1
ATOM 528 O O . LEU A 1 69 ? -1.043 -6.676 -20.670 1.00 96.06 69 LEU A O 1
ATOM 532 N N . PRO A 1 70 ? 0.868 -7.850 -20.464 1.00 97.38 70 PRO A N 1
ATOM 533 C CA . PRO A 1 70 ? 0.189 -9.129 -20.298 1.00 97.38 70 PRO A CA 1
ATOM 534 C C . PRO A 1 70 ? -0.726 -9.129 -19.071 1.00 97.38 70 PRO A C 1
ATOM 536 O O . PRO A 1 70 ? -0.292 -8.815 -17.962 1.00 97.38 70 PRO A O 1
ATOM 539 N N . VAL A 1 71 ? -1.983 -9.529 -19.269 1.00 97.94 71 VAL A N 1
ATOM 540 C CA . VAL A 1 71 ? -2.984 -9.659 -18.203 1.00 97.94 71 VAL A CA 1
ATOM 541 C C . VAL A 1 71 ? -3.416 -11.115 -18.086 1.00 97.94 71 VAL A C 1
ATOM 543 O O . VAL A 1 71 ? -3.890 -11.719 -19.049 1.00 97.94 71 VAL A O 1
ATOM 546 N N . ILE A 1 72 ? -3.288 -11.671 -16.885 1.00 97.81 72 ILE A N 1
ATOM 547 C CA . ILE A 1 72 ? -3.870 -12.956 -16.496 1.00 97.81 72 ILE A CA 1
ATOM 548 C C . ILE A 1 72 ? -5.159 -12.659 -15.729 1.00 97.81 72 ILE A C 1
ATOM 550 O O . ILE A 1 72 ? -5.138 -11.870 -14.789 1.00 97.81 72 ILE A O 1
ATOM 554 N N . GLY A 1 73 ? -6.273 -13.289 -16.104 1.00 97.12 73 GLY A N 1
ATOM 555 C CA . GLY A 1 73 ? -7.588 -13.004 -15.519 1.00 97.12 73 GLY A CA 1
ATOM 556 C C . GLY A 1 73 ? -8.332 -11.905 -16.281 1.00 97.12 73 GLY A C 1
ATOM 557 O O . GLY A 1 73 ? -8.291 -11.873 -17.511 1.00 97.12 73 GLY A O 1
ATOM 558 N N . HIS A 1 74 ? -9.048 -11.034 -15.569 1.00 95.44 74 HIS A N 1
ATOM 559 C CA . HIS A 1 74 ? -9.869 -9.983 -16.177 1.00 95.44 74 HIS A CA 1
ATOM 560 C C . HIS A 1 74 ? -9.794 -8.684 -15.373 1.00 95.44 74 HIS A C 1
ATOM 562 O O . HIS A 1 74 ? -10.167 -8.668 -14.205 1.00 95.44 74 HIS A O 1
ATOM 568 N N . LEU A 1 75 ? -9.342 -7.590 -15.996 1.00 96.12 75 LEU A N 1
ATOM 569 C CA . LEU A 1 75 ? -9.348 -6.271 -15.363 1.00 96.12 75 LEU A CA 1
ATOM 570 C C . LEU A 1 75 ? -10.787 -5.737 -15.262 1.00 96.12 75 LEU A C 1
ATOM 572 O O . LEU A 1 75 ? -11.444 -5.597 -16.293 1.00 96.12 75 LEU A O 1
ATOM 576 N N . PRO A 1 76 ? -11.283 -5.430 -14.051 1.00 94.94 76 PRO A N 1
ATOM 577 C CA . PRO A 1 76 ? -12.593 -4.816 -13.877 1.00 94.94 76 PRO A CA 1
ATOM 578 C C . PRO A 1 76 ? -12.707 -3.445 -14.549 1.00 94.94 76 PRO A C 1
ATOM 580 O O . PRO A 1 76 ? -11.789 -2.638 -14.452 1.00 94.94 76 PRO A O 1
ATOM 583 N N . GLU A 1 77 ? -13.876 -3.139 -15.117 1.00 93.00 77 GLU A N 1
ATOM 584 C CA . GLU A 1 77 ? -14.148 -1.858 -15.802 1.00 93.00 77 GLU A CA 1
ATOM 585 C C . GLU A 1 77 ? -13.945 -0.619 -14.916 1.00 93.00 77 GLU A C 1
ATOM 587 O O . GLU A 1 77 ? -13.630 0.454 -15.416 1.00 93.00 77 GLU A O 1
ATOM 592 N N . CYS A 1 78 ? -14.109 -0.752 -13.597 1.00 89.94 78 CYS A N 1
ATOM 593 C CA . CYS A 1 78 ? -13.914 0.354 -12.662 1.00 89.94 78 CYS A CA 1
ATOM 594 C C . CYS A 1 78 ? -12.440 0.731 -12.455 1.00 89.94 78 CYS A C 1
ATOM 596 O O . CYS A 1 78 ? -12.165 1.792 -11.903 1.00 89.94 78 CYS A O 1
ATOM 598 N N . LEU A 1 79 ? -11.492 -0.110 -12.885 1.00 92.12 79 LEU A N 1
ATOM 599 C CA . LEU A 1 79 ? -10.066 0.223 -12.911 1.00 92.12 79 LEU A CA 1
ATOM 600 C C . LEU A 1 79 ? -9.730 1.043 -14.168 1.00 92.12 79 LEU A C 1
ATOM 602 O O . LEU A 1 79 ? -8.828 0.687 -14.923 1.00 92.12 79 LEU A O 1
ATOM 606 N N . ASN A 1 80 ? -10.474 2.129 -14.385 1.00 91.62 80 ASN A N 1
ATOM 607 C CA . ASN A 1 80 ? -10.226 3.094 -15.450 1.00 91.62 80 ASN A CA 1
ATOM 608 C C . ASN A 1 80 ? -9.571 4.352 -14.868 1.00 91.62 80 ASN A C 1
ATOM 610 O O . ASN A 1 80 ? -10.252 5.201 -14.287 1.00 91.62 80 ASN A O 1
ATOM 614 N N . GLY A 1 81 ? -8.246 4.421 -14.955 1.00 89.56 81 GLY A N 1
ATOM 615 C CA . GLY A 1 81 ? -7.457 5.500 -14.373 1.00 89.56 81 GLY A CA 1
ATOM 616 C C . GLY A 1 81 ? -6.002 5.106 -14.131 1.00 89.56 81 GLY A C 1
ATOM 617 O O . GLY A 1 81 ? -5.534 4.061 -14.593 1.00 89.56 81 GLY A O 1
ATOM 618 N N . GLU A 1 82 ? -5.282 5.931 -13.377 1.00 89.19 82 GLU A N 1
ATOM 619 C CA . GLU A 1 82 ? -3.863 5.761 -13.093 1.00 89.19 82 GLU A CA 1
ATOM 620 C C . GLU A 1 82 ? -3.606 5.220 -11.685 1.00 89.19 82 GLU A C 1
ATOM 622 O O . GLU A 1 82 ? -3.978 5.821 -10.677 1.00 89.19 82 GLU A O 1
ATOM 627 N N . PHE A 1 83 ? -2.868 4.111 -11.601 1.00 90.00 83 PHE A N 1
ATOM 628 C CA . PHE A 1 83 ? -2.350 3.597 -10.337 1.00 90.00 83 PHE A CA 1
ATOM 629 C C . PHE A 1 83 ? -0.886 4.005 -10.151 1.00 90.00 83 PHE A C 1
ATOM 631 O O . PHE A 1 83 ? 0.003 3.511 -10.847 1.00 90.00 83 PHE A O 1
ATOM 638 N N . VAL A 1 84 ? -0.628 4.900 -9.199 1.00 84.06 84 VAL A N 1
ATOM 639 C CA . VAL A 1 84 ? 0.700 5.473 -8.942 1.00 84.06 84 VAL A CA 1
ATOM 640 C C . VAL A 1 84 ? 1.201 5.101 -7.553 1.00 84.06 84 VAL A C 1
ATOM 642 O O . VAL A 1 84 ? 0.437 5.036 -6.592 1.00 84.06 84 VAL A O 1
ATOM 645 N N . LYS A 1 85 ? 2.511 4.878 -7.426 1.00 80.25 85 LYS A N 1
ATOM 646 C CA . LYS A 1 85 ? 3.174 4.551 -6.158 1.00 80.25 85 LYS A CA 1
ATOM 647 C C . LYS A 1 85 ? 4.416 5.412 -5.973 1.00 80.25 85 LYS A C 1
ATOM 649 O O . LYS A 1 85 ? 5.222 5.559 -6.888 1.00 80.25 85 LYS A O 1
ATOM 654 N N . ILE A 1 86 ? 4.600 5.926 -4.761 1.00 72.06 86 ILE A N 1
ATOM 655 C CA . ILE A 1 86 ? 5.804 6.656 -4.366 1.00 72.06 86 ILE A CA 1
ATOM 656 C C . ILE A 1 86 ? 6.881 5.650 -3.927 1.00 72.06 86 ILE A C 1
ATOM 658 O O . ILE A 1 86 ? 6.658 4.809 -3.050 1.00 72.06 86 ILE A O 1
ATOM 662 N N . GLY A 1 87 ? 8.057 5.729 -4.554 1.00 64.19 87 GLY A N 1
ATOM 663 C CA . GLY A 1 87 ? 9.237 4.937 -4.191 1.00 64.19 87 GLY A CA 1
ATOM 664 C C . GLY A 1 87 ? 9.942 5.453 -2.933 1.00 64.19 87 GLY A C 1
ATOM 665 O O . GLY A 1 87 ? 9.705 6.580 -2.497 1.00 64.19 87 GLY A O 1
ATOM 666 N N . ASP A 1 88 ? 10.819 4.633 -2.349 1.00 57.16 88 ASP A N 1
ATOM 667 C CA . ASP A 1 88 ? 11.629 5.063 -1.208 1.00 57.16 88 ASP A CA 1
ATOM 668 C C . ASP A 1 88 ? 12.608 6.181 -1.606 1.00 57.16 88 ASP A C 1
ATOM 670 O O . ASP A 1 88 ? 13.369 6.082 -2.575 1.00 57.16 88 ASP A O 1
ATOM 674 N N . LEU A 1 89 ? 12.592 7.265 -0.831 1.00 48.38 89 LEU A N 1
ATOM 675 C CA . LEU A 1 89 ? 13.544 8.357 -0.939 1.00 48.38 89 LEU A CA 1
ATOM 676 C C . LEU A 1 89 ? 14.849 7.948 -0.240 1.00 48.38 89 LEU A C 1
ATOM 678 O O . LEU A 1 89 ? 15.181 8.431 0.836 1.00 48.38 89 LEU A O 1
ATOM 682 N N . LYS A 1 90 ? 15.633 7.107 -0.919 1.00 46.66 90 LYS A N 1
ATOM 683 C CA . LYS A 1 90 ? 17.052 6.834 -0.626 1.00 46.66 90 LYS A CA 1
ATOM 684 C C . LYS A 1 90 ? 17.372 6.420 0.828 1.00 46.66 90 LYS A C 1
ATOM 686 O O . LYS A 1 90 ? 18.326 6.959 1.387 1.00 46.66 90 LYS A O 1
ATOM 691 N N . GLY A 1 91 ? 16.688 5.419 1.390 1.00 45.09 91 GLY A N 1
ATOM 692 C CA . GLY A 1 91 ? 17.156 4.624 2.542 1.00 45.09 91 GLY A CA 1
ATOM 693 C C . GLY A 1 91 ? 17.679 5.397 3.773 1.00 45.09 91 GLY A C 1
ATOM 694 O O . GLY A 1 91 ? 17.466 6.594 3.943 1.00 45.09 91 GLY A O 1
ATOM 695 N N . LEU A 1 92 ? 18.414 4.709 4.658 1.00 40.00 92 LEU A N 1
ATOM 696 C CA . LEU A 1 92 ? 18.886 5.220 5.965 1.00 40.00 92 LEU A CA 1
ATOM 697 C C . LEU A 1 92 ? 19.762 6.499 5.890 1.00 40.00 92 LEU A C 1
ATOM 699 O O . LEU A 1 92 ? 19.884 7.245 6.861 1.00 40.00 92 LEU A O 1
ATOM 703 N N . PHE A 1 93 ? 20.322 6.824 4.719 1.00 44.09 93 PHE A N 1
ATOM 704 C CA . PHE A 1 93 ? 21.037 8.086 4.488 1.00 44.09 93 PHE A CA 1
ATOM 705 C C . PHE A 1 93 ? 20.113 9.286 4.252 1.00 44.09 93 PHE A C 1
ATOM 707 O O . PHE A 1 93 ? 20.614 10.407 4.186 1.00 44.09 93 PHE A O 1
ATOM 714 N N . GLY A 1 94 ? 18.794 9.101 4.172 1.00 43.97 94 GLY A N 1
ATOM 715 C CA . GLY A 1 94 ? 17.813 10.161 3.951 1.00 43.97 94 GLY A CA 1
ATOM 716 C C . GLY A 1 94 ? 17.979 11.344 4.904 1.00 43.97 94 GLY A C 1
ATOM 717 O O . GLY A 1 94 ? 18.005 12.476 4.444 1.00 43.97 94 GLY A O 1
ATOM 718 N N . LEU A 1 95 ? 18.218 11.129 6.202 1.00 40.03 95 LEU A N 1
ATOM 719 C CA . LEU A 1 95 ? 18.336 12.232 7.169 1.00 40.03 95 LEU A CA 1
ATOM 720 C C . LEU A 1 95 ? 19.692 12.969 7.101 1.00 40.03 95 LEU A C 1
ATOM 722 O O . LEU A 1 95 ? 19.737 14.200 7.183 1.00 40.03 95 LEU A O 1
ATOM 726 N N . LEU A 1 96 ? 20.810 12.255 6.910 1.00 42.62 96 LEU A N 1
ATOM 727 C CA . LEU A 1 96 ? 22.131 12.875 6.707 1.00 42.62 96 LEU A CA 1
ATOM 728 C C . LEU A 1 96 ? 22.193 13.587 5.353 1.00 42.62 96 LEU A C 1
ATOM 730 O O . LEU A 1 96 ? 22.688 14.710 5.263 1.00 42.62 96 LEU A O 1
ATOM 734 N N . MET A 1 97 ? 21.641 12.962 4.315 1.00 47.94 97 MET A N 1
ATOM 735 C CA . MET A 1 97 ? 21.561 13.536 2.985 1.00 47.94 97 MET A CA 1
ATOM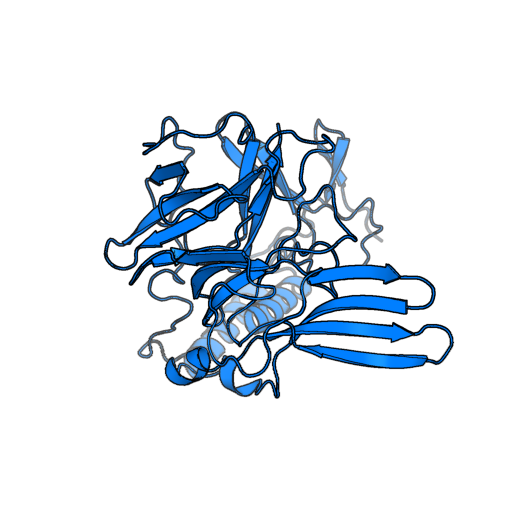 736 C C . MET A 1 97 ? 20.607 14.723 2.977 1.00 47.94 97 MET A C 1
ATOM 738 O O . MET A 1 97 ? 20.962 15.742 2.418 1.00 47.94 97 MET A O 1
ATOM 742 N N . VAL A 1 98 ? 19.486 14.701 3.700 1.00 47.81 98 VAL A N 1
ATOM 743 C CA . VAL A 1 98 ? 18.647 15.891 3.921 1.00 47.81 98 VAL A CA 1
ATOM 744 C C . VAL A 1 98 ? 19.452 17.016 4.577 1.00 47.81 98 VAL A C 1
ATOM 746 O O . VAL A 1 98 ? 19.397 18.142 4.093 1.00 47.81 98 VAL A O 1
ATOM 749 N N . ASN A 1 99 ? 20.273 16.742 5.596 1.00 48.38 99 ASN A N 1
ATOM 750 C CA . ASN A 1 99 ? 21.124 17.766 6.221 1.00 48.38 99 ASN A CA 1
ATOM 751 C C . ASN A 1 99 ? 22.214 18.312 5.273 1.00 48.38 99 ASN A C 1
ATOM 753 O O . ASN A 1 99 ? 22.451 19.523 5.233 1.00 48.38 99 ASN A O 1
ATOM 757 N N . I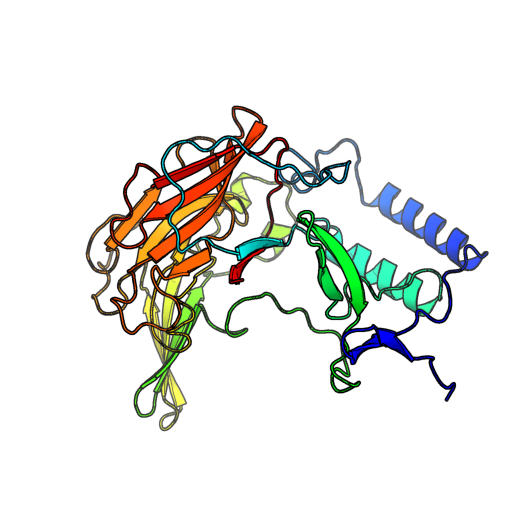LE A 1 100 ? 22.853 17.453 4.472 1.00 51.84 100 ILE A N 1
ATOM 758 C CA . ILE A 1 100 ? 23.844 17.847 3.455 1.00 51.84 100 ILE A CA 1
ATOM 759 C C . ILE A 1 100 ? 23.173 18.614 2.308 1.00 51.84 100 ILE A C 1
ATOM 761 O O . ILE A 1 100 ? 23.703 19.626 1.856 1.00 51.84 100 ILE A O 1
ATOM 765 N N . GLN A 1 101 ? 21.983 18.201 1.876 1.00 50.75 101 GLN A N 1
ATOM 766 C CA . GLN A 1 101 ? 21.176 18.880 0.864 1.00 50.75 101 GLN A CA 1
ATOM 767 C C . GLN A 1 101 ? 20.696 20.240 1.386 1.00 50.75 101 GLN A C 1
ATOM 769 O O . GLN A 1 101 ? 20.820 21.227 0.669 1.00 50.75 101 GLN A O 1
ATOM 774 N N . MET A 1 102 ? 20.275 20.348 2.653 1.00 53.41 102 MET A N 1
ATOM 775 C CA . MET A 1 102 ? 19.972 21.623 3.322 1.00 53.41 102 MET A CA 1
ATOM 776 C C . MET A 1 102 ? 21.203 22.541 3.399 1.00 53.41 102 MET A C 1
ATOM 778 O O . MET A 1 102 ? 21.085 23.754 3.205 1.00 53.41 102 MET A O 1
ATOM 782 N N . LEU A 1 103 ? 22.398 21.994 3.652 1.00 53.00 103 LEU A N 1
ATOM 783 C CA . LEU A 1 103 ? 23.653 22.753 3.629 1.00 53.00 103 LEU A CA 1
ATOM 784 C C . LEU A 1 103 ? 24.002 23.223 2.207 1.00 53.00 103 LEU A C 1
ATOM 786 O O . LEU A 1 103 ? 24.333 24.395 2.014 1.00 53.00 103 LEU A O 1
ATOM 790 N N . ARG A 1 104 ? 23.867 22.348 1.201 1.00 51.66 104 ARG A N 1
ATOM 791 C CA . ARG A 1 104 ? 24.029 22.678 -0.224 1.00 51.66 104 ARG A CA 1
ATOM 792 C C . ARG A 1 104 ? 23.009 23.739 -0.671 1.00 51.66 104 ARG A C 1
ATOM 794 O O . ARG A 1 104 ? 23.392 24.631 -1.424 1.00 51.66 104 ARG A O 1
ATOM 801 N N . ALA A 1 105 ? 21.780 23.724 -0.148 1.00 54.41 105 ALA A N 1
ATOM 802 C CA . ALA A 1 105 ? 20.755 24.755 -0.363 1.00 54.41 105 ALA A CA 1
ATOM 803 C C . ALA A 1 105 ? 21.182 26.115 0.192 1.00 54.41 105 ALA A C 1
ATOM 805 O O . ALA A 1 105 ? 21.217 27.113 -0.529 1.00 54.41 105 ALA A O 1
ATOM 806 N N . LYS A 1 106 ? 21.582 26.151 1.473 1.00 57.16 106 LYS A N 1
ATOM 807 C CA . LYS A 1 106 ? 22.065 27.369 2.147 1.00 57.16 106 LYS A CA 1
ATOM 808 C C . LYS A 1 106 ? 23.275 27.972 1.434 1.00 57.16 106 LYS A C 1
ATOM 810 O O . LYS A 1 106 ? 23.438 29.190 1.420 1.00 57.16 106 LYS A O 1
ATOM 815 N N . LEU A 1 107 ? 24.099 27.123 0.822 1.00 52.69 107 LEU A N 1
ATOM 816 C CA . LEU A 1 107 ? 25.286 27.512 0.064 1.00 52.69 107 LEU A CA 1
ATOM 817 C C . LEU A 1 107 ? 25.026 27.712 -1.441 1.00 52.69 107 LEU A C 1
ATOM 819 O O . LEU A 1 107 ? 25.971 28.011 -2.170 1.00 52.69 107 LEU A O 1
ATOM 823 N N . LYS A 1 108 ? 23.769 27.617 -1.907 1.00 51.09 108 LYS A N 1
ATOM 824 C CA . LYS A 1 108 ? 23.352 27.808 -3.315 1.00 51.09 108 LYS A CA 1
ATOM 825 C C . LYS A 1 108 ? 24.038 26.849 -4.303 1.00 51.09 108 LYS A C 1
ATOM 827 O O . LYS A 1 108 ? 24.257 27.177 -5.469 1.00 51.09 108 LYS A O 1
ATOM 832 N N . VAL A 1 109 ? 24.412 25.670 -3.814 1.00 42.72 109 VAL A N 1
ATOM 833 C CA . VAL A 1 109 ? 25.084 24.598 -4.560 1.00 42.72 109 VAL A CA 1
ATOM 834 C C . VAL A 1 109 ? 24.074 23.617 -5.157 1.00 42.72 109 VAL A C 1
ATOM 836 O O . VAL A 1 109 ? 24.319 23.075 -6.231 1.00 42.72 109 VAL A O 1
ATOM 839 N N . LEU A 1 110 ? 22.937 23.414 -4.492 1.00 39.28 110 LEU A N 1
ATOM 840 C CA . LEU A 1 110 ? 21.871 22.512 -4.920 1.00 39.28 110 LEU A CA 1
ATOM 841 C C . LEU A 1 110 ? 20.508 23.177 -4.702 1.00 39.28 110 LEU A C 1
ATOM 843 O O . LEU A 1 110 ? 20.318 23.873 -3.705 1.00 39.28 110 LEU A O 1
ATOM 847 N N . ASP A 1 111 ? 19.587 22.953 -5.633 1.00 43.31 111 ASP A N 1
ATOM 848 C CA . ASP A 1 111 ? 18.173 23.278 -5.473 1.00 43.31 111 ASP A CA 1
ATOM 849 C C . ASP A 1 111 ? 17.464 22.131 -4.728 1.00 43.31 111 ASP A C 1
ATOM 851 O O . ASP A 1 111 ? 17.608 20.970 -5.112 1.00 43.31 111 ASP A O 1
ATOM 855 N N . VAL A 1 112 ? 16.740 22.448 -3.650 1.00 43.12 112 VAL A N 1
ATOM 856 C CA . VAL A 1 112 ? 15.991 21.476 -2.820 1.00 43.12 112 VAL A CA 1
ATOM 857 C C . VAL A 1 112 ? 14.490 21.515 -3.130 1.00 43.12 112 VAL A C 1
ATOM 859 O O . VAL A 1 112 ? 13.682 20.992 -2.364 1.00 43.12 112 VAL A O 1
ATOM 862 N N . SER A 1 113 ? 14.087 22.097 -4.265 1.00 41.16 113 SER A N 1
ATOM 863 C CA . SER A 1 113 ? 12.717 21.959 -4.786 1.00 41.16 113 SER A CA 1
ATOM 864 C C . SER A 1 113 ? 12.264 20.489 -4.836 1.00 41.16 113 SER A C 1
ATOM 866 O O . SER A 1 113 ? 11.114 20.177 -4.537 1.00 41.16 113 SER A O 1
ATOM 868 N N . TYR A 1 114 ? 13.197 19.559 -5.062 1.00 35.69 114 TYR A N 1
ATOM 869 C CA . TYR A 1 114 ? 13.008 18.138 -4.783 1.00 35.69 114 TYR A CA 1
ATOM 870 C C . TYR A 1 114 ? 13.119 17.839 -3.277 1.00 35.69 114 TYR A C 1
ATOM 872 O O . TYR A 1 114 ? 14.214 17.716 -2.727 1.00 35.69 114 TYR A O 1
ATOM 880 N N . GLY A 1 115 ? 11.967 17.692 -2.615 1.00 43.00 115 GLY A N 1
ATOM 881 C CA . GLY A 1 115 ? 11.868 17.159 -1.250 1.00 43.00 115 GLY A CA 1
ATOM 882 C C . GLY A 1 115 ? 11.527 18.168 -0.151 1.00 43.00 115 GLY A C 1
ATOM 883 O O . GLY A 1 115 ? 11.457 17.778 1.011 1.00 43.00 115 GLY A O 1
ATOM 884 N N . THR A 1 116 ? 11.292 19.443 -0.480 1.00 43.16 116 THR A N 1
ATOM 885 C CA . THR A 1 116 ? 10.823 20.452 0.497 1.00 43.16 116 THR A CA 1
ATOM 886 C C . THR A 1 116 ? 9.469 21.081 0.166 1.00 43.16 116 THR A C 1
ATOM 888 O O . THR A 1 116 ? 8.948 21.832 0.995 1.00 43.16 116 THR A O 1
ATOM 891 N N . GLY A 1 117 ? 8.878 20.738 -0.984 1.00 47.44 117 GLY A N 1
ATOM 892 C CA . GLY A 1 117 ? 7.557 21.188 -1.424 1.00 47.44 117 GLY A CA 1
ATOM 893 C C . GLY A 1 117 ? 6.777 20.087 -2.147 1.00 47.44 117 GLY A C 1
ATOM 894 O O . GLY A 1 117 ? 7.302 19.007 -2.421 1.00 47.44 117 GLY A O 1
ATOM 895 N N . THR A 1 118 ? 5.502 20.346 -2.433 1.00 49.19 118 THR A N 1
ATOM 896 C CA . THR A 1 118 ? 4.640 19.421 -3.179 1.00 49.19 118 THR A CA 1
ATOM 897 C C . THR A 1 118 ? 4.915 19.585 -4.668 1.00 49.19 118 THR A C 1
ATOM 899 O O . THR A 1 118 ? 4.590 20.622 -5.237 1.00 49.19 118 THR A O 1
ATOM 902 N N . ASN A 1 119 ? 5.523 18.592 -5.315 1.00 59.75 119 ASN A N 1
ATOM 903 C CA . ASN A 1 119 ? 5.693 18.633 -6.766 1.00 59.75 119 ASN A CA 1
ATOM 904 C C . ASN A 1 119 ? 4.373 18.299 -7.465 1.00 59.75 119 ASN A C 1
ATOM 906 O O . ASN A 1 119 ? 3.682 17.357 -7.083 1.00 59.75 119 ASN A O 1
ATOM 910 N N . VAL A 1 120 ? 4.050 19.056 -8.512 1.00 58.53 120 VAL A N 1
ATOM 911 C CA . VAL A 1 120 ? 2.976 18.717 -9.445 1.00 58.53 120 VAL A CA 1
ATOM 912 C C . VAL A 1 120 ? 3.555 17.781 -10.491 1.00 58.53 120 VAL A C 1
ATOM 914 O O . VAL A 1 120 ? 4.435 18.167 -11.268 1.00 58.53 120 VAL A O 1
ATOM 917 N N . LEU A 1 121 ? 3.055 16.552 -10.494 1.00 65.38 121 LEU A N 1
ATOM 918 C CA . LEU A 1 121 ? 3.297 15.582 -11.549 1.00 65.38 121 LEU A CA 1
ATOM 919 C C . LEU A 1 121 ? 2.111 15.621 -12.509 1.00 65.38 121 LEU A C 1
ATOM 921 O O . LEU A 1 121 ? 0.959 15.571 -12.082 1.00 65.38 121 LEU A O 1
ATOM 925 N N . LYS A 1 122 ? 2.402 15.727 -13.802 1.00 69.25 122 LYS A N 1
ATOM 926 C CA . LYS A 1 122 ? 1.427 15.562 -14.873 1.00 69.25 122 LYS A CA 1
ATOM 927 C C . LYS A 1 122 ? 1.619 14.180 -15.481 1.00 69.25 122 LYS A C 1
ATOM 929 O O . LYS A 1 122 ? 2.721 13.871 -15.928 1.00 69.25 122 LYS A O 1
ATOM 934 N N . VAL A 1 123 ? 0.548 13.393 -15.518 1.00 76.94 123 VAL A N 1
ATOM 935 C CA . VAL A 1 123 ? 0.491 12.184 -16.342 1.00 76.94 123 VAL A CA 1
ATOM 936 C C . VAL A 1 123 ? 0.238 12.623 -17.783 1.00 76.94 123 VAL A C 1
ATOM 938 O O . VAL A 1 123 ? -0.681 13.402 -18.054 1.00 76.94 123 VAL A O 1
ATOM 941 N N . LEU A 1 124 ? 1.118 12.219 -18.692 1.00 79.94 124 LEU A N 1
ATOM 942 C CA . LEU A 1 124 ? 1.011 12.491 -20.121 1.00 79.94 124 LEU A CA 1
ATOM 943 C C . LEU A 1 124 ? 0.106 11.446 -20.793 1.00 79.94 124 LEU A C 1
ATOM 945 O O . LEU A 1 124 ? -0.067 10.344 -20.283 1.00 79.94 124 LEU A O 1
ATOM 949 N N . GLU A 1 125 ? -0.471 11.777 -21.953 1.00 80.25 125 GLU A N 1
ATOM 950 C CA . GLU A 1 125 ? -1.398 10.884 -22.683 1.00 80.25 125 GLU A CA 1
ATOM 951 C C . GLU A 1 125 ? -0.762 9.546 -23.098 1.00 80.25 125 GLU A C 1
ATOM 953 O O . GLU A 1 125 ? -1.453 8.560 -23.354 1.00 80.25 125 GLU A O 1
ATOM 958 N N . ASP A 1 126 ? 0.564 9.501 -23.207 1.00 80.62 126 ASP A N 1
ATOM 959 C CA . ASP A 1 126 ? 1.314 8.284 -23.501 1.00 80.62 126 ASP A CA 1
ATOM 960 C C . ASP A 1 126 ? 1.635 7.446 -22.255 1.00 80.62 126 ASP A C 1
ATOM 962 O O . ASP A 1 126 ? 2.153 6.339 -22.411 1.00 80.62 126 ASP A O 1
ATOM 966 N N . GLY A 1 127 ? 1.275 7.926 -21.061 1.00 77.38 127 GLY A N 1
ATOM 967 C CA . GLY A 1 127 ? 1.534 7.300 -19.767 1.00 77.38 127 GLY A CA 1
ATOM 968 C C . GLY A 1 127 ? 2.842 7.740 -19.106 1.00 77.38 127 GLY A C 1
ATOM 969 O O . GLY A 1 127 ? 3.173 7.217 -18.043 1.00 77.38 127 GLY A O 1
ATOM 970 N N . ASP A 1 128 ? 3.597 8.665 -19.709 1.00 83.19 128 ASP A N 1
ATOM 971 C CA . ASP A 1 128 ? 4.822 9.198 -19.108 1.00 83.19 128 ASP A CA 1
ATOM 972 C C . ASP A 1 128 ? 4.513 10.221 -17.997 1.00 83.19 128 ASP A C 1
ATOM 974 O O . ASP A 1 128 ? 3.419 10.790 -17.921 1.00 83.19 128 ASP A O 1
ATOM 978 N N . LEU A 1 129 ? 5.479 10.464 -17.111 1.00 78.19 129 LEU A N 1
ATOM 979 C CA . LEU A 1 129 ? 5.338 11.380 -15.982 1.00 78.19 129 LEU A CA 1
ATOM 980 C C . LEU A 1 129 ? 6.220 12.611 -16.170 1.00 78.19 129 LEU A C 1
ATOM 982 O O . LEU A 1 129 ? 7.445 12.531 -16.206 1.00 78.19 129 LEU A O 1
ATOM 986 N N . GLN A 1 130 ? 5.596 13.787 -16.191 1.00 74.00 130 GLN A N 1
ATOM 987 C CA . GLN A 1 130 ? 6.306 15.058 -16.254 1.00 74.00 130 GLN A CA 1
ATOM 988 C C . GLN A 1 130 ? 6.177 15.828 -14.939 1.00 74.00 130 GLN A C 1
ATOM 990 O O . GLN A 1 130 ? 5.084 16.230 -14.538 1.00 74.00 130 GLN A O 1
ATOM 995 N N . THR A 1 131 ? 7.306 16.134 -14.301 1.00 72.31 131 THR A N 1
ATOM 996 C CA . THR A 1 131 ? 7.332 17.110 -13.205 1.00 72.31 131 THR A CA 1
ATOM 997 C C . THR A 1 131 ? 7.154 18.516 -13.765 1.00 72.31 131 THR A C 1
ATOM 999 O O . THR A 1 131 ? 8.046 19.038 -14.433 1.00 72.31 131 THR A O 1
ATOM 1002 N N . LEU A 1 132 ? 6.016 19.148 -13.471 1.00 64.69 132 LEU A N 1
ATOM 1003 C CA . LEU A 1 132 ? 5.750 20.537 -13.862 1.00 64.69 132 LEU A CA 1
ATOM 1004 C C . LEU A 1 132 ? 6.476 21.532 -12.953 1.00 64.69 132 LEU A C 1
ATOM 1006 O O . LEU A 1 132 ? 6.842 22.613 -13.398 1.00 64.69 132 LEU A O 1
ATOM 1010 N N . GLY A 1 133 ? 6.698 21.153 -11.694 1.00 59.75 133 GLY A N 1
ATOM 1011 C CA . GLY A 1 133 ? 7.447 21.920 -10.704 1.00 59.75 133 GLY A CA 1
ATOM 1012 C C . GLY A 1 133 ? 6.758 21.937 -9.343 1.00 59.75 133 GLY A C 1
ATOM 1013 O O . GLY A 1 133 ? 5.848 21.152 -9.083 1.00 59.75 133 GLY A O 1
ATOM 1014 N N . MET A 1 134 ? 7.211 22.820 -8.458 1.00 63.91 134 MET A N 1
ATOM 1015 C CA . MET A 1 134 ? 6.734 22.894 -7.077 1.00 63.91 134 MET A CA 1
ATOM 1016 C C . MET A 1 134 ? 5.452 23.734 -6.964 1.00 63.91 134 MET A C 1
ATOM 1018 O O . MET A 1 134 ? 5.403 24.861 -7.459 1.00 63.91 134 MET A O 1
ATOM 1022 N N . LEU A 1 135 ? 4.450 23.201 -6.261 1.00 60.31 135 LEU A N 1
ATOM 1023 C CA . LEU A 1 135 ? 3.234 23.887 -5.831 1.00 60.31 135 LEU A CA 1
ATOM 1024 C C . LEU A 1 135 ? 3.376 24.320 -4.368 1.00 60.31 135 LEU A C 1
ATOM 1026 O O . LEU A 1 135 ? 3.506 23.491 -3.468 1.00 60.31 135 LEU A O 1
ATOM 1030 N N . ASP A 1 136 ? 3.309 25.628 -4.130 1.00 60.62 136 ASP A N 1
ATOM 1031 C CA . ASP A 1 136 ? 3.374 26.241 -2.795 1.00 60.62 136 ASP A CA 1
ATOM 1032 C C . ASP A 1 136 ? 2.006 26.764 -2.299 1.00 60.62 136 ASP A C 1
ATOM 1034 O O . ASP A 1 136 ? 1.926 27.490 -1.302 1.00 60.62 136 ASP A O 1
ATOM 1038 N N . TYR A 1 137 ? 0.924 26.382 -2.993 1.00 63.66 137 TYR A N 1
ATOM 1039 C CA . TYR A 1 137 ? -0.458 26.807 -2.736 1.00 63.66 137 TYR A CA 1
ATOM 1040 C C . TYR A 1 137 ? -0.614 28.335 -2.670 1.00 63.66 137 TYR A C 1
ATOM 1042 O O . TYR A 1 137 ? -1.132 28.872 -1.689 1.00 63.66 137 TYR A O 1
ATOM 1050 N N . ASP A 1 138 ? -0.145 29.047 -3.698 1.00 65.88 138 ASP A N 1
ATOM 1051 C CA . ASP A 1 138 ? -0.127 30.517 -3.747 1.00 65.88 138 ASP A CA 1
ATOM 1052 C C . ASP A 1 138 ? 0.596 31.124 -2.533 1.00 65.88 138 ASP A C 1
ATOM 1054 O O . ASP A 1 138 ? 0.116 32.072 -1.899 1.00 65.88 138 ASP A O 1
ATOM 1058 N N . LYS A 1 139 ? 1.760 30.560 -2.187 1.00 63.78 139 LYS A N 1
ATOM 1059 C CA . LYS A 1 139 ? 2.592 30.962 -1.037 1.00 63.78 139 LYS A CA 1
ATOM 1060 C C . LYS A 1 139 ? 1.935 30.775 0.333 1.00 63.78 139 LYS A C 1
ATOM 1062 O O . LYS A 1 139 ? 2.423 31.320 1.326 1.00 63.78 139 LYS A O 1
ATOM 1067 N N . ARG A 1 140 ? 0.826 30.035 0.422 1.00 60.88 140 ARG A N 1
ATOM 1068 C CA . ARG A 1 140 ? 0.208 29.686 1.714 1.00 60.88 140 ARG A CA 1
ATOM 1069 C C . ARG A 1 140 ? 1.030 28.643 2.458 1.00 60.88 140 ARG A C 1
ATOM 1071 O O . ARG A 1 140 ? 0.989 28.606 3.687 1.00 60.88 140 ARG A O 1
ATOM 1078 N N . LEU A 1 141 ? 1.799 27.834 1.733 1.00 53.91 141 LEU A N 1
ATOM 1079 C CA . LEU A 1 141 ? 2.746 26.910 2.328 1.00 53.91 141 LEU A CA 1
ATOM 1080 C C . LEU A 1 141 ? 4.030 27.657 2.723 1.00 53.91 141 LEU A C 1
ATOM 1082 O O . LEU A 1 141 ? 4.881 27.960 1.894 1.00 53.91 141 LEU A O 1
ATOM 1086 N N . SER A 1 142 ? 4.155 27.988 4.009 1.00 51.78 142 SER A N 1
ATOM 1087 C CA . SER A 1 142 ? 5.270 28.784 4.550 1.00 51.78 142 SER A CA 1
ATOM 1088 C C . SER A 1 142 ? 6.473 27.962 5.029 1.00 51.78 142 SER A C 1
ATOM 1090 O O . SER A 1 142 ? 7.497 28.529 5.410 1.00 51.78 142 SER A O 1
ATOM 1092 N N . HIS A 1 143 ? 6.342 26.637 5.060 1.00 45.09 143 HIS A N 1
ATOM 1093 C CA . HIS A 1 143 ? 7.324 25.698 5.589 1.00 45.09 143 HIS A CA 1
ATOM 1094 C C . HIS A 1 143 ? 7.170 24.342 4.896 1.00 45.09 143 HIS A C 1
ATOM 1096 O O . HIS A 1 143 ? 6.087 23.999 4.423 1.00 45.09 143 HIS A O 1
ATOM 1102 N N . SER A 1 144 ? 8.256 23.573 4.837 1.00 41.72 144 SER A N 1
ATOM 1103 C CA . SER A 1 144 ? 8.212 22.206 4.324 1.00 41.72 144 SER A CA 1
ATOM 1104 C C . SER A 1 144 ? 7.315 21.345 5.202 1.00 41.72 144 SER A C 1
ATOM 1106 O O . SER A 1 144 ? 7.419 21.383 6.428 1.00 41.72 144 SER A O 1
ATOM 1108 N N . PHE A 1 145 ? 6.474 20.541 4.567 1.00 36.22 145 PHE A N 1
ATOM 1109 C CA . PHE A 1 145 ? 5.710 19.496 5.228 1.00 36.22 145 PHE A CA 1
ATOM 1110 C C . PHE A 1 145 ? 5.956 18.184 4.494 1.00 36.22 145 PHE A C 1
ATOM 1112 O O . PHE A 1 145 ? 6.046 18.146 3.268 1.00 36.22 145 PHE A O 1
ATOM 1119 N N . THR A 1 146 ? 6.094 17.104 5.251 1.00 34.75 146 THR A N 1
ATOM 1120 C CA . THR A 1 146 ? 6.070 15.752 4.702 1.00 34.75 146 THR A CA 1
ATOM 1121 C C . THR A 1 146 ? 4.645 15.254 4.855 1.00 34.75 146 THR A C 1
ATOM 1123 O O . THR A 1 146 ? 4.201 14.993 5.969 1.00 34.75 146 THR A O 1
ATOM 1126 N N . ALA A 1 147 ? 3.909 15.164 3.750 1.00 35.50 147 ALA A N 1
ATOM 1127 C CA . ALA A 1 147 ? 2.658 14.424 3.730 1.00 35.50 147 ALA A CA 1
ATOM 1128 C C . ALA A 1 147 ? 2.948 13.006 3.251 1.00 35.50 147 ALA A C 1
ATOM 1130 O O . ALA A 1 147 ? 3.178 12.770 2.067 1.00 35.50 147 ALA A O 1
ATOM 1131 N N . HIS A 1 148 ? 2.919 12.058 4.182 1.00 34.62 148 HIS A N 1
ATOM 1132 C CA . HIS A 1 148 ? 2.511 10.706 3.832 1.00 34.62 148 HIS A CA 1
ATOM 1133 C C . HIS A 1 148 ? 1.066 10.818 3.333 1.00 34.62 148 HIS A C 1
ATOM 1135 O O . HIS A 1 148 ? 0.259 11.380 4.077 1.00 34.62 148 HIS A O 1
ATOM 1141 N N . PRO A 1 149 ? 0.695 10.353 2.127 1.00 32.94 149 PRO A N 1
ATOM 1142 C CA . PRO A 1 149 ? -0.709 10.245 1.745 1.00 32.94 149 PRO A CA 1
ATOM 1143 C C . PRO A 1 149 ? -1.365 9.113 2.556 1.00 32.94 149 PRO A C 1
ATOM 1145 O O . PRO A 1 149 ? -1.697 8.040 2.062 1.00 32.94 149 PRO A O 1
ATOM 1148 N N . LYS A 1 150 ? -1.519 9.368 3.853 1.00 35.66 150 LYS A N 1
ATOM 1149 C CA . LYS A 1 150 ? -2.551 8.808 4.703 1.00 35.66 150 LYS A CA 1
ATOM 1150 C C . LYS A 1 150 ? -3.658 9.843 4.669 1.00 35.66 150 LYS A C 1
ATOM 1152 O O . LYS A 1 150 ? -3.402 11.038 4.833 1.00 35.66 150 LYS A O 1
ATOM 1157 N N . VAL A 1 151 ? -4.875 9.409 4.395 1.00 36.50 151 VAL A N 1
ATOM 1158 C CA . VAL A 1 151 ? -6.017 10.269 4.655 1.00 36.50 151 VAL A CA 1
ATOM 1159 C C . VAL A 1 151 ? -6.024 10.506 6.176 1.00 36.50 151 VAL A C 1
ATOM 1161 O O . VAL A 1 151 ? -6.291 9.578 6.923 1.00 36.50 151 VAL A O 1
ATOM 1164 N N . ASP A 1 152 ? -5.650 11.730 6.579 1.00 30.31 152 ASP A N 1
ATOM 1165 C CA . ASP A 1 152 ? -5.401 12.249 7.944 1.00 30.31 152 ASP A CA 1
ATOM 1166 C C . ASP A 1 152 ? -4.046 11.856 8.627 1.00 30.31 152 ASP A C 1
ATOM 1168 O O . ASP A 1 152 ? -3.775 10.675 8.845 1.00 30.31 152 ASP A O 1
ATOM 1172 N N . PRO A 1 153 ? -3.164 12.812 9.025 1.00 33.09 153 PRO A N 1
ATOM 1173 C CA . PRO A 1 153 ? -1.826 12.531 9.578 1.00 33.09 153 PRO A CA 1
ATOM 1174 C C . PRO A 1 153 ? -1.750 11.863 10.962 1.00 33.09 153 PRO A C 1
ATOM 1176 O O . PRO A 1 153 ? -0.639 11.633 11.440 1.00 33.09 153 PRO A O 1
ATOM 1179 N N . PHE A 1 154 ? -2.864 11.563 11.632 1.00 36.62 154 PHE A N 1
ATOM 1180 C CA . PHE A 1 154 ? -2.834 11.002 12.992 1.00 36.62 154 PHE A CA 1
ATOM 1181 C C . PHE A 1 154 ? -3.475 9.613 13.115 1.00 36.62 154 PHE A C 1
ATOM 1183 O O . PHE A 1 154 ? -3.386 8.998 14.180 1.00 36.62 154 PHE A O 1
ATOM 1190 N N . THR A 1 155 ? -4.137 9.104 12.068 1.00 39.59 155 THR A N 1
ATOM 1191 C CA . THR A 1 155 ? -5.141 8.044 12.231 1.00 39.59 155 THR A CA 1
ATOM 1192 C C . THR A 1 155 ? -5.193 7.112 11.011 1.00 39.59 155 THR A C 1
ATOM 1194 O O . THR A 1 155 ? -5.010 7.540 9.880 1.00 39.59 155 THR A O 1
ATOM 1197 N N . ALA A 1 156 ? -5.418 5.812 11.223 1.00 49.59 156 ALA A N 1
ATOM 1198 C CA . ALA A 1 156 ? -5.896 4.896 10.182 1.00 49.59 156 ALA A CA 1
ATOM 1199 C C . ALA A 1 156 ? -7.259 5.352 9.644 1.00 49.59 156 ALA A C 1
ATOM 1201 O O . ALA A 1 156 ? -7.578 5.167 8.472 1.00 49.59 156 ALA A O 1
ATOM 1202 N N . ASN A 1 157 ? -8.063 5.899 10.559 1.00 60.72 157 ASN A N 1
ATOM 1203 C CA . ASN A 1 157 ? -9.278 6.664 10.348 1.00 60.72 157 ASN A CA 1
ATOM 1204 C C . ASN A 1 157 ? -9.709 7.262 11.697 1.00 60.72 157 ASN A C 1
ATOM 1206 O O . ASN A 1 157 ? -9.442 6.657 12.744 1.00 60.72 157 ASN A O 1
ATOM 1210 N N . ALA A 1 158 ? -10.441 8.371 11.691 1.00 65.62 158 ALA A N 1
ATOM 1211 C CA . ALA A 1 158 ? -11.068 8.907 12.892 1.00 65.62 158 ALA A CA 1
ATOM 1212 C C . ALA A 1 158 ? -12.423 9.540 12.603 1.00 65.62 158 ALA A C 1
ATOM 1214 O O . ALA A 1 158 ? -12.669 10.060 11.517 1.00 65.62 158 ALA A O 1
ATOM 1215 N N . TRP A 1 159 ? -13.315 9.480 13.588 1.00 69.69 159 TRP A N 1
ATOM 1216 C CA . TRP A 1 159 ? -14.650 10.065 13.496 1.00 69.69 159 TRP A CA 1
ATOM 1217 C C . TRP A 1 159 ? -15.170 10.491 14.864 1.00 69.69 159 TRP A C 1
ATOM 1219 O O . TRP A 1 159 ? -14.684 10.050 15.908 1.00 69.69 159 TRP A O 1
ATOM 1229 N N . GLU A 1 160 ? -16.189 11.343 14.847 1.00 75.75 160 GLU A N 1
ATOM 1230 C CA . GLU A 1 160 ? -16.903 11.770 16.045 1.00 75.75 160 GLU A CA 1
ATOM 1231 C C . GLU A 1 160 ? -18.063 10.812 16.349 1.00 75.75 160 GLU A C 1
ATOM 1233 O O . GLU A 1 160 ? -18.867 10.472 15.478 1.00 75.75 160 GLU A O 1
ATOM 1238 N N . GLU A 1 161 ? -18.169 10.384 17.605 1.00 78.62 161 GLU A N 1
ATOM 1239 C CA . GLU A 1 161 ? -19.275 9.589 18.135 1.00 78.62 161 GLU A CA 1
ATOM 1240 C C . GLU A 1 161 ? -19.801 10.263 19.412 1.00 78.62 161 GLU A C 1
ATOM 1242 O O . GLU A 1 161 ? -19.319 10.035 20.522 1.00 78.62 161 GLU A O 1
ATOM 1247 N N . GLY A 1 162 ? -20.790 11.147 19.253 1.00 88.75 162 GLY A N 1
ATOM 1248 C CA . GLY A 1 162 ? -21.333 11.934 20.362 1.00 88.75 162 GLY A CA 1
ATOM 1249 C C . GLY A 1 162 ? -20.300 12.910 20.929 1.00 88.75 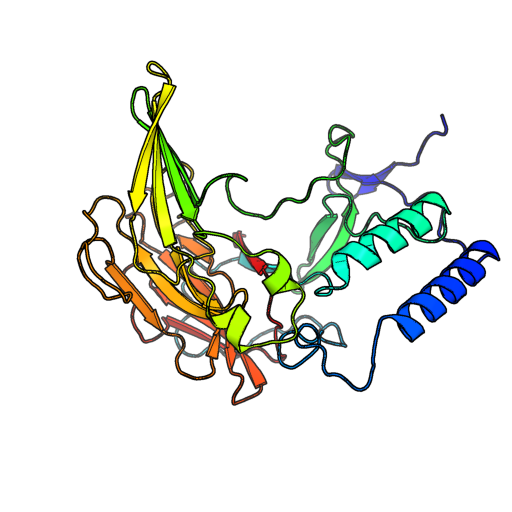162 GLY A C 1
ATOM 1250 O O . GLY A 1 162 ? -19.927 13.866 20.260 1.00 88.75 162 GLY A O 1
ATOM 1251 N N . ASP A 1 163 ? -19.866 12.678 22.170 1.00 87.62 163 ASP A N 1
ATOM 1252 C CA . ASP A 1 163 ? -18.835 13.483 22.846 1.00 87.62 163 ASP A CA 1
ATOM 1253 C C . ASP A 1 163 ? -17.423 12.882 22.711 1.00 87.62 163 ASP A C 1
ATOM 1255 O O . ASP A 1 163 ? -16.481 13.371 23.343 1.00 87.62 163 ASP A O 1
ATOM 1259 N N . GLU A 1 164 ? -17.273 11.792 21.955 1.00 79.50 164 GLU A N 1
ATOM 1260 C CA . GLU A 1 164 ? -16.006 11.088 21.787 1.00 79.50 164 GLU A CA 1
ATOM 1261 C C . GLU A 1 164 ? -15.431 11.270 20.385 1.00 79.50 164 GLU A C 1
ATOM 1263 O O . GLU A 1 164 ? -16.149 11.228 19.389 1.00 79.50 164 GLU A O 1
ATOM 1268 N N . ILE A 1 165 ? -14.109 11.398 20.315 1.00 77.81 165 ILE A N 1
ATOM 1269 C CA . ILE A 1 165 ? -13.344 11.169 19.092 1.00 77.81 165 ILE A CA 1
ATOM 1270 C C . ILE A 1 165 ? -12.863 9.724 19.139 1.00 77.81 165 ILE A C 1
ATOM 1272 O O . ILE A 1 165 ? -12.175 9.331 20.087 1.00 77.81 165 ILE A O 1
ATOM 1276 N N . VAL A 1 166 ? -13.220 8.935 18.129 1.00 75.25 166 VAL A N 1
ATOM 1277 C CA . VAL A 1 166 ? -12.749 7.559 17.972 1.00 75.25 166 VAL A CA 1
ATOM 1278 C C . VAL A 1 166 ? -11.656 7.530 16.916 1.00 75.25 166 VAL A C 1
ATOM 1280 O O . VAL A 1 166 ? -11.831 8.039 15.814 1.00 75.25 166 VAL A O 1
ATOM 1283 N N . LEU A 1 167 ? -10.533 6.926 17.273 1.00 73.88 167 LEU A N 1
ATOM 1284 C CA . LEU A 1 167 ? -9.302 6.840 16.509 1.00 73.88 167 LEU A CA 1
ATOM 1285 C C . LEU A 1 167 ? -8.971 5.371 16.270 1.00 73.88 167 LEU A C 1
ATOM 1287 O O . LEU A 1 167 ? -8.731 4.635 17.220 1.00 73.88 167 LEU A O 1
ATOM 1291 N N . ILE A 1 168 ? -8.888 4.952 15.013 1.00 73.25 168 ILE A N 1
ATOM 1292 C CA . ILE A 1 168 ? -8.281 3.671 14.652 1.00 73.25 168 ILE A CA 1
ATOM 1293 C C . ILE A 1 168 ? -6.836 3.946 14.268 1.00 73.25 168 ILE A C 1
ATOM 1295 O O . ILE A 1 168 ? -6.583 4.842 13.472 1.00 73.25 168 ILE A O 1
ATOM 1299 N N . THR A 1 169 ? -5.871 3.227 14.829 1.00 69.50 169 THR A N 1
ATOM 1300 C CA . THR A 1 169 ? -4.454 3.436 14.504 1.00 69.50 169 THR A CA 1
ATOM 1301 C C . THR A 1 169 ? -3.629 2.181 14.745 1.00 69.50 169 THR A C 1
ATOM 1303 O O . THR A 1 169 ? -4.020 1.326 15.540 1.00 69.50 169 THR A O 1
ATOM 1306 N N . CYS A 1 170 ? -2.491 2.068 14.065 1.00 71.00 170 CYS A N 1
ATOM 1307 C CA . CYS A 1 170 ? -1.494 1.051 14.375 1.00 71.00 170 CYS A CA 1
ATOM 1308 C C . CYS A 1 170 ? -0.584 1.574 15.490 1.00 71.00 170 CYS A C 1
ATOM 1310 O O . CYS A 1 170 ? -0.089 2.701 15.426 1.00 71.00 170 CYS A O 1
ATOM 1312 N N . ARG A 1 171 ? -0.387 0.766 16.531 1.00 69.75 171 ARG A N 1
ATOM 1313 C CA . ARG A 1 171 ? 0.466 1.079 17.677 1.00 69.75 171 ARG A CA 1
ATOM 1314 C C . ARG A 1 171 ? 1.633 0.099 17.720 1.00 69.75 171 ARG A C 1
ATOM 1316 O O . ARG A 1 171 ? 1.421 -1.109 17.653 1.00 69.75 171 ARG A O 1
ATOM 1323 N N . ILE A 1 172 ? 2.824 0.657 17.918 1.00 65.31 172 ILE A N 1
ATOM 1324 C CA . ILE A 1 172 ? 4.024 -0.066 18.346 1.00 65.31 172 ILE A CA 1
ATOM 1325 C C . ILE A 1 172 ? 4.098 0.052 19.866 1.00 65.31 172 ILE A C 1
ATOM 1327 O O . ILE A 1 172 ? 3.993 1.156 20.413 1.00 65.31 172 ILE A O 1
ATOM 1331 N N . GLU A 1 173 ? 4.247 -1.074 20.553 1.00 60.72 173 GLU A N 1
ATOM 1332 C CA . GLU A 1 173 ? 4.579 -1.082 21.976 1.00 60.72 173 GLU A CA 1
ATOM 1333 C C . GLU A 1 173 ? 6.103 -1.007 22.138 1.00 60.72 173 GLU A C 1
ATOM 1335 O O . GLU A 1 173 ? 6.825 -1.754 21.489 1.00 60.72 173 GLU A O 1
ATOM 1340 N N . ASP A 1 174 ? 6.577 -0.055 22.950 1.00 58.03 174 ASP A N 1
ATOM 1341 C CA . ASP A 1 174 ? 7.995 0.181 23.259 1.00 58.03 174 ASP A CA 1
ATOM 1342 C C . ASP A 1 174 ? 8.932 0.264 22.032 1.00 58.03 174 ASP A C 1
ATOM 1344 O O . ASP A 1 174 ? 9.807 -0.585 21.854 1.00 58.03 174 ASP A O 1
ATOM 1348 N N . PRO A 1 175 ? 8.799 1.301 21.175 1.00 54.53 175 PRO A N 1
ATOM 1349 C CA . PRO A 1 175 ? 9.664 1.453 20.011 1.00 54.53 175 PRO A CA 1
ATOM 1350 C C . PRO A 1 175 ? 11.117 1.694 20.442 1.00 54.53 175 PRO A C 1
ATOM 1352 O O . PRO A 1 175 ? 11.471 2.787 20.895 1.00 54.53 175 PRO A O 1
ATOM 1355 N N . ASP A 1 176 ? 11.981 0.697 20.263 1.00 51.25 176 ASP A N 1
ATOM 1356 C CA . ASP A 1 176 ? 13.424 0.894 20.364 1.00 51.25 176 ASP A CA 1
ATOM 1357 C C . ASP A 1 176 ? 13.934 1.544 19.069 1.00 51.25 176 ASP A C 1
ATOM 1359 O O . ASP A 1 176 ? 14.170 0.896 18.049 1.00 51.25 176 ASP A O 1
ATOM 1363 N N . LEU A 1 177 ? 14.084 2.870 19.106 1.00 47.28 177 LEU A N 1
ATOM 1364 C CA . LEU A 1 177 ? 14.569 3.669 17.976 1.00 47.28 177 LEU A CA 1
ATOM 1365 C C . LEU A 1 177 ? 16.005 3.305 17.549 1.00 47.28 177 LEU A C 1
ATOM 1367 O O . LEU A 1 177 ? 16.404 3.670 16.444 1.00 47.28 177 LEU A O 1
ATOM 1371 N N . GLY A 1 178 ? 16.773 2.590 18.382 1.00 44.50 178 GLY A N 1
ATOM 1372 C CA . GLY A 1 178 ? 18.096 2.069 18.029 1.00 44.50 178 GLY A CA 1
ATOM 1373 C C . GLY A 1 178 ? 18.053 0.890 17.049 1.00 44.50 178 GLY A C 1
ATOM 1374 O O . GLY A 1 178 ? 19.042 0.639 16.367 1.00 44.50 178 GLY A O 1
ATOM 1375 N N . MET A 1 179 ? 16.908 0.210 16.919 1.00 44.56 179 MET A N 1
ATOM 1376 C CA . MET A 1 179 ? 16.720 -0.958 16.042 1.00 44.56 179 MET A CA 1
ATOM 1377 C C . MET A 1 179 ? 16.784 -0.598 14.552 1.00 44.56 179 MET A C 1
ATOM 1379 O O . MET A 1 179 ? 17.239 -1.395 13.735 1.00 44.56 179 MET A O 1
ATOM 1383 N N . VAL A 1 180 ? 16.389 0.631 14.197 1.00 45.50 180 VAL A N 1
ATOM 1384 C CA . VAL A 1 180 ? 16.394 1.145 12.812 1.00 45.50 180 VAL A CA 1
ATOM 1385 C C . VAL A 1 180 ? 17.819 1.438 12.307 1.00 45.50 180 VAL A C 1
ATOM 1387 O O . VAL A 1 180 ? 18.042 1.543 11.102 1.00 45.50 180 VAL A O 1
ATOM 1390 N N . ASP A 1 181 ? 18.789 1.543 13.224 1.00 42.50 181 ASP A N 1
ATOM 1391 C CA . ASP A 1 181 ? 20.206 1.834 12.949 1.00 42.50 181 ASP A CA 1
ATOM 1392 C C . ASP A 1 181 ? 21.064 0.555 12.827 1.00 42.50 181 ASP A C 1
ATOM 1394 O O . ASP A 1 181 ? 22.291 0.607 12.719 1.00 42.50 181 ASP A O 1
ATOM 1398 N N . THR A 1 182 ? 20.429 -0.624 12.849 1.00 47.44 182 THR A N 1
ATOM 1399 C CA . THR A 1 182 ? 21.117 -1.918 12.769 1.00 47.44 182 THR A CA 1
ATOM 1400 C C . THR A 1 182 ? 20.969 -2.553 11.382 1.00 47.44 182 THR A C 1
ATOM 1402 O O . THR A 1 182 ? 19.931 -2.453 10.734 1.00 47.44 182 THR A O 1
ATOM 1405 N N . ASN A 1 183 ? 22.027 -3.219 10.905 1.00 49.06 183 ASN A N 1
ATOM 1406 C CA . ASN A 1 183 ? 21.982 -4.117 9.737 1.00 49.06 183 ASN A CA 1
ATOM 1407 C C . ASN A 1 183 ? 21.539 -5.535 10.151 1.00 49.06 183 ASN A C 1
ATOM 1409 O O . ASN A 1 183 ? 22.026 -6.512 9.586 1.00 49.06 183 ASN A O 1
ATOM 1413 N N . ASP A 1 184 ? 20.737 -5.647 11.211 1.00 50.78 184 ASP A N 1
ATOM 1414 C CA . ASP A 1 184 ? 20.377 -6.925 11.815 1.00 50.78 184 ASP A CA 1
ATOM 1415 C C . ASP A 1 184 ? 18.945 -7.290 11.414 1.00 50.78 184 ASP A C 1
ATOM 1417 O O . ASP A 1 184 ? 17.973 -6.728 11.926 1.00 50.78 184 ASP A O 1
ATOM 1421 N N . ASP A 1 185 ? 18.825 -8.198 10.445 1.00 50.41 185 ASP A N 1
ATOM 1422 C CA . ASP A 1 185 ? 17.542 -8.626 9.880 1.00 50.41 185 ASP A CA 1
ATOM 1423 C C . ASP A 1 185 ? 16.616 -9.225 10.967 1.00 50.41 185 ASP A C 1
ATOM 1425 O O . ASP A 1 185 ? 15.408 -8.986 10.941 1.00 50.41 185 ASP A O 1
ATOM 1429 N N . GLU A 1 186 ? 17.169 -9.891 11.997 1.00 44.12 186 GLU A N 1
ATOM 1430 C CA . GLU A 1 186 ? 16.403 -10.479 13.118 1.00 44.12 186 GLU A CA 1
ATOM 1431 C C . GLU A 1 186 ? 15.692 -9.427 13.997 1.00 44.12 186 GLU A C 1
ATOM 1433 O O . GLU A 1 186 ? 14.694 -9.727 14.660 1.00 44.12 186 GLU A O 1
ATOM 1438 N N . LEU A 1 187 ? 16.181 -8.181 14.023 1.00 45.09 187 LEU A N 1
ATOM 1439 C CA . LEU A 1 187 ? 15.590 -7.099 14.819 1.00 45.09 187 LEU A CA 1
ATOM 1440 C C . LEU A 1 187 ? 14.452 -6.381 14.073 1.00 45.09 187 LEU A C 1
ATOM 1442 O O . LEU A 1 187 ? 13.515 -5.893 14.705 1.00 45.09 187 LEU A O 1
ATOM 1446 N N . LEU A 1 188 ? 14.487 -6.364 12.736 1.00 47.38 188 LEU A N 1
ATOM 1447 C CA . LEU A 1 188 ? 13.441 -5.783 11.880 1.00 47.38 188 LEU A CA 1
ATOM 1448 C C . LEU A 1 188 ? 12.214 -6.700 11.723 1.00 47.38 188 LEU A C 1
ATOM 1450 O O . LEU A 1 188 ? 11.118 -6.210 11.440 1.00 47.38 188 LEU A O 1
ATOM 1454 N N . GLU A 1 189 ? 12.385 -8.005 11.944 1.00 48.62 189 GLU A N 1
ATOM 1455 C CA . GLU A 1 189 ? 11.312 -9.013 11.974 1.00 48.62 189 GLU A CA 1
ATOM 1456 C C . GLU A 1 189 ? 10.483 -8.979 13.278 1.00 48.62 189 GLU A C 1
ATOM 1458 O O . GLU A 1 189 ? 9.369 -9.493 13.320 1.00 48.62 189 GLU A O 1
ATOM 1463 N N . ASN A 1 190 ? 10.969 -8.319 14.340 1.00 49.03 190 ASN A N 1
ATOM 1464 C CA . ASN A 1 190 ? 10.307 -8.269 15.655 1.00 49.03 190 ASN A CA 1
ATOM 1465 C C . ASN A 1 190 ? 9.447 -7.010 15.904 1.00 49.03 190 ASN A C 1
ATOM 1467 O O . ASN A 1 190 ? 9.013 -6.765 17.034 1.00 49.03 190 ASN A O 1
ATOM 1471 N N . PHE A 1 191 ? 9.153 -6.209 14.872 1.00 53.91 191 PHE A N 1
ATOM 1472 C CA . PHE A 1 191 ? 8.251 -5.060 15.005 1.00 53.91 191 PHE A CA 1
ATOM 1473 C C . PHE A 1 191 ? 6.796 -5.520 15.147 1.00 53.91 191 PHE A C 1
ATOM 1475 O O . PHE A 1 191 ? 6.109 -5.835 14.176 1.00 53.91 191 PHE A O 1
ATOM 1482 N N . THR A 1 192 ? 6.296 -5.526 16.381 1.00 61.56 192 THR A N 1
ATOM 1483 C CA . THR A 1 192 ? 4.897 -5.857 16.664 1.00 61.56 192 THR A CA 1
ATOM 1484 C C . THR A 1 192 ? 4.012 -4.624 16.494 1.00 61.56 192 THR A C 1
ATOM 1486 O O . THR A 1 192 ? 3.794 -3.834 17.408 1.00 61.56 192 THR A O 1
ATOM 1489 N N . ASN A 1 193 ? 3.496 -4.459 15.277 1.00 67.81 193 ASN A N 1
ATOM 1490 C CA . ASN A 1 193 ? 2.462 -3.478 14.970 1.00 67.81 193 ASN A CA 1
ATOM 1491 C C . ASN A 1 193 ? 1.070 -4.074 15.191 1.00 67.81 193 ASN A C 1
ATOM 1493 O O . ASN A 1 193 ? 0.716 -5.097 14.598 1.00 67.81 193 ASN A O 1
ATOM 1497 N N . GLU A 1 194 ? 0.265 -3.416 16.017 1.00 73.88 194 GLU A N 1
ATOM 1498 C CA . GLU A 1 194 ? -1.077 -3.863 16.389 1.00 73.88 194 GLU A CA 1
ATOM 1499 C C . GLU A 1 194 ? -2.117 -2.786 16.079 1.00 73.88 194 GLU A C 1
ATOM 1501 O O . GLU A 1 194 ? -1.890 -1.603 16.331 1.00 73.88 194 GLU A O 1
ATOM 1506 N N . LEU A 1 195 ? -3.295 -3.179 15.590 1.00 74.88 195 LEU A N 1
ATOM 1507 C CA . LEU A 1 195 ? -4.396 -2.249 15.363 1.00 74.88 195 LEU A CA 1
ATOM 1508 C C . LEU A 1 195 ? -5.118 -1.952 16.686 1.00 74.88 195 LEU A C 1
ATOM 1510 O O . LEU A 1 195 ? -5.522 -2.874 17.397 1.00 74.88 195 LEU A O 1
ATOM 1514 N N . TYR A 1 196 ? -5.326 -0.676 16.998 1.00 76.19 196 TYR A N 1
ATOM 1515 C CA . TYR A 1 196 ? -6.025 -0.197 18.192 1.00 76.19 196 TYR A CA 1
ATOM 1516 C C . TYR A 1 196 ? -7.166 0.752 17.833 1.00 76.19 196 TYR A C 1
ATOM 1518 O O . TYR A 1 196 ? -7.054 1.564 16.918 1.00 76.19 196 TYR A O 1
ATOM 1526 N N . GLU A 1 197 ? -8.241 0.677 18.613 1.00 81.12 197 GLU A N 1
ATOM 1527 C CA . GLU A 1 197 ? -9.251 1.721 18.750 1.00 81.12 197 GLU A CA 1
ATOM 1528 C C . GLU A 1 197 ? -8.930 2.533 20.004 1.00 81.12 197 GLU A C 1
ATOM 1530 O O . GLU A 1 197 ? -8.921 1.996 21.110 1.00 81.12 197 GLU A O 1
ATOM 1535 N N . MET A 1 198 ? -8.661 3.821 19.845 1.00 81.88 198 MET A N 1
ATOM 1536 C CA . MET A 1 198 ? -8.497 4.779 20.930 1.00 81.88 198 MET A CA 1
ATOM 1537 C C . MET A 1 198 ? -9.714 5.702 20.951 1.00 81.88 198 MET A C 1
ATOM 1539 O O . MET A 1 198 ? -10.165 6.165 19.909 1.00 81.88 198 MET A O 1
ATOM 1543 N N . ARG A 1 199 ? -10.264 5.969 22.131 1.00 82.00 199 ARG A N 1
ATOM 1544 C CA . ARG A 1 199 ? -11.401 6.876 22.315 1.00 82.00 199 ARG A CA 1
ATOM 1545 C C . ARG A 1 199 ? -10.998 8.016 23.223 1.00 82.00 199 ARG A C 1
ATOM 1547 O O . ARG A 1 199 ? -10.441 7.765 24.290 1.00 82.00 199 ARG A O 1
ATOM 1554 N N . PHE A 1 200 ? -11.322 9.239 22.825 1.00 81.88 200 PHE A N 1
ATOM 1555 C CA . PHE A 1 200 ? -11.043 10.459 23.577 1.00 81.88 200 PHE A CA 1
ATOM 1556 C C . PHE A 1 200 ? -12.354 11.177 23.871 1.00 81.88 200 PHE A C 1
ATOM 1558 O O . PHE A 1 200 ? -13.020 11.646 22.953 1.00 81.88 200 PHE A O 1
ATOM 1565 N N . ASN A 1 201 ? -12.735 11.272 25.142 1.00 85.44 201 ASN A N 1
ATOM 1566 C CA . ASN A 1 201 ? -13.956 11.958 25.540 1.00 85.44 201 ASN A CA 1
ATOM 1567 C C . ASN A 1 201 ? -13.689 13.451 25.759 1.00 85.44 201 ASN A C 1
ATOM 1569 O O . ASN A 1 201 ? -12.974 13.844 26.685 1.00 85.44 201 ASN A O 1
ATOM 1573 N N . MET A 1 202 ? -14.317 14.296 24.945 1.00 84.75 202 MET A N 1
ATOM 1574 C CA . MET A 1 202 ? -14.047 15.735 24.915 1.00 84.75 202 MET A CA 1
ATOM 1575 C C . MET A 1 202 ? -14.676 16.502 26.086 1.00 84.75 202 MET A C 1
ATOM 1577 O O . MET A 1 202 ? -14.274 17.630 26.364 1.00 84.75 202 MET A O 1
ATOM 1581 N N . LYS A 1 203 ? -15.630 15.902 26.815 1.00 87.81 203 LYS A N 1
ATOM 1582 C CA . LYS A 1 203 ? -16.228 16.502 28.022 1.00 87.81 203 LYS A CA 1
ATOM 1583 C C . LYS A 1 203 ? -15.467 16.149 29.290 1.00 87.81 203 LYS A C 1
ATOM 1585 O O . LYS A 1 203 ? -15.275 17.003 30.150 1.00 87.81 203 LYS A O 1
ATOM 1590 N N . THR A 1 204 ? -15.078 14.886 29.433 1.00 89.19 204 THR A N 1
ATOM 1591 C CA . THR A 1 204 ? -14.437 14.383 30.656 1.00 89.19 204 THR A CA 1
ATOM 1592 C C . THR A 1 204 ? -12.916 14.423 30.585 1.00 89.19 204 THR A C 1
ATOM 1594 O O . THR A 1 204 ? -12.268 14.287 31.619 1.00 89.19 204 THR A O 1
ATOM 1597 N N . SER A 1 205 ? -12.343 14.627 29.391 1.00 82.06 205 SER A N 1
ATOM 1598 C CA . SER A 1 205 ? -10.902 14.523 29.117 1.00 82.06 205 SER A CA 1
ATOM 1599 C C . SER A 1 205 ? -10.311 13.136 29.409 1.00 82.06 205 SER A C 1
ATOM 1601 O O . SER A 1 205 ? -9.099 12.997 29.565 1.00 82.06 205 SER A O 1
ATOM 1603 N N . LEU A 1 206 ? -11.153 12.101 29.499 1.00 83.94 206 LEU A N 1
ATOM 1604 C CA . LEU A 1 206 ? -10.711 10.717 29.653 1.00 83.94 206 LEU A CA 1
ATOM 1605 C C . LEU A 1 206 ? -10.401 10.101 28.287 1.00 83.94 206 LEU A C 1
ATOM 1607 O O . LEU A 1 206 ? -11.099 10.366 27.309 1.00 83.94 206 LEU A O 1
ATOM 1611 N N . ALA A 1 207 ? -9.388 9.239 28.246 1.00 80.38 207 ALA A N 1
ATOM 1612 C CA . ALA A 1 207 ? -9.051 8.439 27.078 1.00 80.38 207 ALA A CA 1
ATOM 1613 C C . ALA A 1 207 ? -9.103 6.945 27.417 1.00 80.38 207 ALA A C 1
ATOM 1615 O O . ALA A 1 207 ? -8.787 6.540 28.538 1.00 80.38 207 ALA A O 1
ATOM 1616 N N . SER A 1 208 ? -9.489 6.122 26.448 1.00 83.19 208 SER A N 1
ATOM 1617 C CA . SER A 1 208 ? -9.439 4.662 26.548 1.00 83.19 208 SER A CA 1
ATOM 1618 C C . SER A 1 208 ? -8.869 4.061 25.271 1.00 83.19 208 SER A C 1
ATOM 1620 O O . SER A 1 208 ? -8.850 4.709 24.227 1.00 83.19 208 SER A O 1
ATOM 1622 N N . GLN A 1 209 ? -8.378 2.828 25.357 1.00 83.31 209 GLN A N 1
ATOM 1623 C CA . GLN A 1 209 ? -7.863 2.100 24.205 1.00 83.31 209 GLN A CA 1
ATOM 1624 C C . GLN A 1 209 ? -8.312 0.641 24.242 1.00 83.31 209 GLN A C 1
ATOM 1626 O O . GLN A 1 209 ? -8.417 0.036 25.311 1.00 83.31 209 GLN A O 1
ATOM 1631 N N . LYS A 1 210 ? -8.550 0.080 23.061 1.00 82.88 210 LYS A N 1
ATOM 1632 C CA . LYS A 1 210 ? -8.978 -1.295 22.834 1.00 82.88 210 LYS A CA 1
ATOM 1633 C C . LYS A 1 210 ? -8.170 -1.870 21.678 1.00 82.88 210 LYS A C 1
ATOM 1635 O O . LYS A 1 210 ? -8.195 -1.336 20.574 1.00 82.88 210 LYS A O 1
ATOM 1640 N N . LYS A 1 211 ? -7.469 -2.972 21.927 1.00 83.00 211 LYS A N 1
ATOM 1641 C CA . LYS A 1 211 ? -6.769 -3.724 20.883 1.00 83.00 211 LYS A CA 1
ATOM 1642 C C . LYS A 1 211 ? -7.784 -4.379 19.944 1.00 83.00 211 LYS A C 1
ATOM 1644 O O . LYS A 1 211 ? -8.752 -4.982 20.408 1.00 83.00 211 LYS A O 1
ATOM 1649 N N . LEU A 1 212 ? -7.558 -4.259 18.641 1.00 76.19 212 LEU A N 1
ATOM 1650 C CA . LEU A 1 212 ? -8.441 -4.754 17.586 1.00 76.19 212 LEU A CA 1
ATOM 1651 C C . LEU A 1 212 ? -7.856 -5.931 16.808 1.00 76.19 212 LEU A C 1
ATOM 1653 O O . LEU A 1 212 ? -8.621 -6.677 16.206 1.00 76.19 212 LEU A O 1
ATOM 1657 N N . SER A 1 213 ? -6.539 -6.120 16.789 1.00 73.31 213 SER A N 1
ATOM 1658 C CA . SER A 1 213 ? -5.921 -7.208 16.025 1.00 73.31 213 SER A CA 1
ATOM 1659 C C . SER A 1 213 ? -4.804 -7.896 16.796 1.00 73.31 213 SER A C 1
ATOM 1661 O O . SER A 1 213 ? -4.240 -7.337 17.734 1.00 73.31 213 SER A O 1
ATOM 1663 N N . ALA A 1 214 ? -4.456 -9.108 16.363 1.00 70.62 214 ALA A N 1
ATOM 1664 C CA . ALA A 1 214 ? -3.135 -9.666 16.638 1.00 70.62 214 ALA A CA 1
ATOM 1665 C C . ALA A 1 214 ? -2.038 -8.793 15.970 1.00 70.62 214 ALA A C 1
ATOM 1667 O O . ALA A 1 214 ? -2.369 -8.006 15.071 1.00 70.62 214 ALA A O 1
ATOM 1668 N N . PRO A 1 215 ? -0.765 -8.905 16.398 1.00 65.50 215 PRO A N 1
ATOM 1669 C CA . PRO A 1 215 ? 0.360 -8.238 15.737 1.00 65.50 215 PRO A CA 1
ATOM 1670 C C . PRO A 1 215 ? 0.452 -8.593 14.244 1.00 65.50 215 PRO A C 1
ATOM 1672 O O . PRO A 1 215 ? -0.002 -9.676 13.871 1.00 65.50 215 PRO A O 1
ATOM 1675 N N . ALA A 1 216 ? 1.073 -7.708 13.448 1.00 61.72 216 ALA A N 1
ATOM 1676 C CA . ALA A 1 216 ? 1.356 -7.793 11.998 1.00 61.72 216 ALA A CA 1
ATOM 1677 C C . ALA A 1 216 ? 0.498 -6.890 11.083 1.00 61.72 216 ALA A C 1
ATOM 1679 O O . ALA A 1 216 ? 0.299 -7.226 9.918 1.00 61.72 216 ALA A O 1
ATOM 1680 N N . VAL A 1 217 ? -0.031 -5.753 11.563 1.00 60.47 217 VAL A N 1
ATOM 1681 C CA . VAL A 1 217 ? -0.884 -4.863 10.738 1.00 60.47 217 VAL A CA 1
ATOM 1682 C C . VAL A 1 217 ? -0.313 -3.452 10.614 1.00 60.47 217 VAL A C 1
ATOM 1684 O O . VAL A 1 217 ? -0.112 -2.783 11.621 1.00 60.47 217 VAL A O 1
ATOM 1687 N N . ASP A 1 218 ? -0.163 -2.946 9.392 1.00 61.09 218 ASP A N 1
ATOM 1688 C CA . ASP A 1 218 ? 0.185 -1.544 9.100 1.00 61.09 218 ASP A CA 1
ATOM 1689 C C . ASP A 1 218 ? -0.504 -1.084 7.795 1.00 61.09 218 ASP A C 1
ATOM 1691 O O . ASP A 1 218 ? -1.328 -1.810 7.233 1.00 61.09 218 ASP A O 1
ATOM 1695 N N . PHE A 1 219 ? -0.193 0.129 7.323 1.00 58.12 219 PHE A N 1
ATOM 1696 C CA . PHE A 1 219 ? -0.750 0.761 6.120 1.00 58.12 219 PHE A CA 1
ATOM 1697 C C . PHE A 1 219 ? -2.268 0.551 5.983 1.00 58.12 219 PHE A C 1
ATOM 1699 O O . PHE A 1 219 ? -2.737 -0.047 5.006 1.00 58.12 219 PHE A O 1
ATOM 1706 N N . PRO A 1 220 ? -3.057 0.982 6.983 1.00 60.19 220 PRO A N 1
ATOM 1707 C CA . PRO A 1 220 ? -4.499 0.886 6.897 1.00 60.19 220 PRO A CA 1
ATOM 1708 C C . PRO A 1 220 ? -5.030 1.814 5.808 1.00 60.19 220 PRO A C 1
ATOM 1710 O O . PRO A 1 220 ? -4.573 2.947 5.646 1.00 60.19 220 PRO A O 1
ATOM 1713 N N . LYS A 1 221 ? -6.012 1.317 5.064 1.00 62.19 221 LYS A N 1
ATOM 1714 C CA . LYS A 1 221 ? -6.665 2.032 3.969 1.00 62.19 221 LYS A CA 1
ATOM 1715 C C . LYS A 1 221 ? -8.152 1.880 4.122 1.00 62.19 221 LYS A C 1
ATOM 1717 O O . LYS A 1 221 ? -8.606 0.792 4.430 1.00 62.19 221 LYS A O 1
ATOM 1722 N N . VAL A 1 222 ? -8.884 2.950 3.861 1.00 61.91 222 VAL A N 1
ATOM 1723 C CA . VAL A 1 222 ? -10.346 2.975 3.893 1.00 61.91 222 VAL A CA 1
ATOM 1724 C C . VAL A 1 222 ? -10.884 3.214 2.492 1.00 61.91 222 VAL A C 1
ATOM 1726 O O . VAL A 1 222 ? -10.186 3.768 1.642 1.00 61.91 222 VAL A O 1
ATOM 1729 N N . ASN A 1 223 ? -12.131 2.818 2.246 1.00 64.62 223 ASN A N 1
ATOM 1730 C CA . ASN A 1 223 ? -12.843 3.280 1.061 1.00 64.62 223 ASN A CA 1
ATOM 1731 C C . ASN A 1 223 ? -12.944 4.817 1.117 1.00 64.62 223 ASN A C 1
ATOM 1733 O O . ASN A 1 223 ? -13.462 5.373 2.086 1.00 64.62 223 ASN A O 1
ATOM 1737 N N . GLU A 1 224 ? -12.451 5.505 0.084 1.00 60.62 224 GLU A N 1
ATOM 1738 C CA . GLU A 1 224 ? -12.346 6.969 0.070 1.00 60.62 224 GLU A CA 1
ATOM 1739 C C . GLU A 1 224 ? -13.710 7.680 0.129 1.00 60.62 224 GLU A C 1
ATOM 1741 O O . GLU A 1 224 ? -13.826 8.783 0.662 1.00 60.62 224 GLU A O 1
ATOM 1746 N N . SER A 1 225 ? -14.782 7.023 -0.328 1.00 54.50 225 SER A N 1
ATOM 1747 C CA . SER A 1 225 ? -16.154 7.548 -0.190 1.00 54.50 225 SER A CA 1
ATOM 1748 C C . SER A 1 225 ? -16.655 7.530 1.264 1.00 54.50 225 SER A C 1
ATOM 1750 O O . SER A 1 225 ? -17.685 8.122 1.584 1.00 54.50 225 SER A O 1
ATOM 1752 N N . TYR A 1 226 ? -15.916 6.862 2.150 1.00 52.88 226 TYR A N 1
ATOM 1753 C CA . TYR A 1 226 ? -16.218 6.666 3.562 1.00 52.88 226 TYR A CA 1
ATOM 1754 C C . TYR A 1 226 ? -15.112 7.242 4.457 1.00 52.88 226 TYR A C 1
ATOM 1756 O O . TYR A 1 226 ? -15.019 6.868 5.619 1.00 52.88 226 TYR A O 1
ATOM 1764 N N . VAL A 1 227 ? -14.282 8.173 3.970 1.00 51.00 227 VAL A N 1
ATOM 1765 C CA . VAL A 1 227 ? -13.311 8.895 4.816 1.00 51.00 227 VAL A CA 1
ATOM 1766 C C . VAL A 1 227 ? -14.024 9.520 6.019 1.00 51.00 227 VAL A C 1
ATOM 1768 O O . VAL A 1 227 ? -15.046 10.191 5.870 1.00 51.00 227 VAL A O 1
ATOM 1771 N N . GLY A 1 228 ? -13.514 9.252 7.226 1.00 40.72 228 GLY A N 1
ATOM 1772 C CA . GLY A 1 228 ? -14.218 9.542 8.477 1.00 40.72 228 GLY A CA 1
ATOM 1773 C C . GLY A 1 228 ? -15.221 8.459 8.904 1.00 40.72 228 GLY A C 1
ATOM 1774 O O . GLY A 1 228 ? -16.078 8.714 9.748 1.00 40.72 228 GLY A O 1
ATOM 1775 N N . ARG A 1 229 ? -15.184 7.259 8.303 1.00 42.81 229 ARG A N 1
ATOM 1776 C CA . ARG A 1 229 ? -15.983 6.065 8.657 1.00 42.81 229 ARG A CA 1
ATOM 1777 C C . ARG A 1 229 ? -15.185 4.766 8.431 1.00 42.81 229 ARG A C 1
ATOM 1779 O O . ARG A 1 229 ? -14.510 4.600 7.425 1.00 42.81 229 ARG A O 1
ATOM 1786 N N . ARG A 1 230 ? -15.212 3.881 9.428 1.00 38.50 230 ARG A N 1
ATOM 1787 C CA . ARG A 1 230 ? -14.384 2.668 9.651 1.00 38.50 230 ARG A CA 1
ATOM 1788 C C . ARG A 1 230 ? -14.082 1.781 8.402 1.00 38.50 230 ARG A C 1
ATOM 1790 O O . ARG A 1 230 ? -15.064 1.442 7.772 1.00 38.50 230 ARG A O 1
ATOM 1797 N N . LYS A 1 231 ? -12.824 1.277 8.206 1.00 52.28 231 LYS A N 1
ATOM 1798 C CA . LYS A 1 231 ? -12.370 -0.137 7.864 1.00 52.28 231 LYS A CA 1
ATOM 1799 C C . LYS A 1 231 ? -11.230 -0.331 6.813 1.00 52.28 231 LYS A C 1
ATOM 1801 O O . LYS A 1 231 ? -11.011 0.531 5.985 1.00 52.28 231 LYS A O 1
ATOM 1806 N N . ASN A 1 232 ? -10.634 -1.549 6.831 1.00 50.50 232 ASN A N 1
ATOM 1807 C CA . ASN A 1 232 ? -9.541 -2.209 6.048 1.00 50.50 232 ASN A CA 1
ATOM 1808 C C . ASN A 1 232 ? -8.066 -1.943 6.480 1.00 50.50 232 ASN A C 1
ATOM 1810 O O . ASN A 1 232 ? -7.707 -0.840 6.886 1.00 50.50 232 ASN A O 1
ATOM 1814 N N . GLY A 1 233 ? -7.209 -2.987 6.445 1.00 48.06 233 GLY A N 1
ATOM 1815 C CA . GLY A 1 233 ? -5.806 -2.969 6.918 1.00 48.06 233 GLY A CA 1
ATOM 1816 C C . GLY A 1 233 ? -4.845 -3.880 6.124 1.00 48.06 233 GLY A C 1
ATOM 1817 O O . GLY A 1 233 ? -5.269 -4.866 5.528 1.00 48.06 233 GLY A O 1
ATOM 1818 N N . THR A 1 234 ? -3.541 -3.590 6.098 1.00 50.84 234 THR A N 1
ATOM 1819 C CA . THR A 1 234 ? -2.539 -4.397 5.359 1.00 50.84 234 THR A CA 1
ATOM 1820 C C . THR A 1 234 ? -1.732 -5.286 6.320 1.00 50.84 234 THR A C 1
ATOM 1822 O O . THR A 1 234 ? -1.479 -4.872 7.449 1.00 50.84 234 THR A O 1
ATOM 1825 N N . ILE A 1 235 ? -1.344 -6.510 5.914 1.00 50.69 235 ILE A N 1
ATOM 1826 C CA . ILE A 1 235 ? -0.467 -7.386 6.725 1.00 50.69 235 ILE A CA 1
ATOM 1827 C C . ILE A 1 235 ? 0.988 -7.058 6.432 1.00 50.69 235 ILE A C 1
ATOM 1829 O O . ILE A 1 235 ? 1.412 -7.096 5.275 1.00 50.69 235 ILE A O 1
ATOM 1833 N N . MET A 1 236 ? 1.770 -6.833 7.481 1.00 46.59 236 MET A N 1
ATOM 1834 C CA . MET A 1 236 ? 3.216 -6.678 7.385 1.00 46.59 236 MET A CA 1
ATOM 1835 C C . MET A 1 236 ? 3.949 -7.758 8.159 1.00 46.59 236 MET A C 1
ATOM 1837 O O . MET A 1 236 ? 3.654 -7.998 9.324 1.00 46.59 236 MET A O 1
ATOM 1841 N N . ASP A 1 237 ? 4.923 -8.364 7.486 1.00 43.56 237 ASP A N 1
ATOM 1842 C CA . ASP A 1 237 ? 5.850 -9.347 8.058 1.00 43.56 237 ASP A CA 1
ATOM 1843 C C . ASP A 1 237 ? 7.149 -8.665 8.532 1.00 43.56 237 ASP A C 1
ATOM 1845 O O . ASP A 1 237 ? 7.826 -9.152 9.425 1.00 43.56 237 ASP A O 1
ATOM 1849 N N . SER A 1 238 ? 7.477 -7.490 7.974 1.00 45.94 238 SER A N 1
ATOM 1850 C CA . SER A 1 238 ? 8.541 -6.587 8.444 1.00 45.94 238 SER A CA 1
ATOM 1851 C C . SER A 1 238 ? 8.247 -5.135 8.047 1.00 45.94 238 SER A C 1
ATOM 1853 O O . SER A 1 238 ? 7.351 -4.913 7.231 1.00 45.94 238 SER A O 1
ATOM 1855 N N . ILE A 1 239 ? 9.019 -4.155 8.558 1.00 49.28 239 ILE A N 1
ATOM 1856 C CA . ILE A 1 239 ? 8.849 -2.688 8.358 1.00 49.28 239 ILE A CA 1
ATOM 1857 C C . ILE A 1 239 ? 8.634 -2.259 6.891 1.00 49.28 239 ILE A C 1
ATOM 1859 O O . ILE A 1 239 ? 8.086 -1.185 6.639 1.00 49.28 239 ILE A O 1
ATOM 1863 N N . ALA A 1 240 ? 9.002 -3.081 5.907 1.00 57.44 240 ALA A N 1
ATOM 1864 C CA . ALA A 1 240 ? 8.777 -2.748 4.503 1.00 57.44 240 ALA A CA 1
ATOM 1865 C C . ALA A 1 240 ? 8.432 -3.930 3.579 1.00 57.44 240 ALA A C 1
ATOM 1867 O O . ALA A 1 240 ? 8.334 -3.737 2.365 1.00 57.44 240 ALA A O 1
ATOM 1868 N N . LYS A 1 241 ? 8.222 -5.140 4.119 1.00 74.44 241 LYS A N 1
ATOM 1869 C CA . LYS A 1 241 ? 7.798 -6.306 3.332 1.00 74.44 241 LYS A CA 1
ATOM 1870 C C . LYS A 1 241 ? 6.367 -6.703 3.694 1.00 74.44 241 LYS A C 1
ATOM 1872 O O . LYS A 1 241 ? 6.100 -7.332 4.717 1.00 74.44 241 LYS A O 1
ATOM 1877 N N . ILE A 1 242 ? 5.437 -6.330 2.821 1.00 79.44 242 ILE A N 1
ATOM 1878 C CA . ILE A 1 242 ? 4.018 -6.688 2.928 1.00 79.44 242 ILE A CA 1
ATOM 1879 C C . ILE A 1 242 ? 3.836 -8.108 2.401 1.00 79.44 242 ILE A C 1
ATOM 1881 O O . ILE A 1 242 ? 4.172 -8.368 1.251 1.00 79.44 242 ILE A O 1
ATOM 1885 N N . THR A 1 243 ? 3.293 -9.023 3.198 1.00 85.94 243 THR A N 1
ATOM 1886 C CA . THR A 1 243 ? 3.069 -10.432 2.800 1.00 85.94 243 THR A CA 1
ATOM 1887 C C . THR A 1 243 ? 1.613 -10.745 2.482 1.00 85.94 243 THR A C 1
ATOM 1889 O O . THR A 1 243 ? 1.301 -11.802 1.925 1.00 85.94 243 THR A O 1
ATOM 1892 N N . GLY A 1 244 ? 0.706 -9.816 2.778 1.00 86.19 244 GLY A N 1
ATOM 1893 C CA . GLY A 1 244 ? -0.714 -10.008 2.544 1.00 86.19 244 GLY A CA 1
ATOM 1894 C C . GLY A 1 244 ? -1.568 -8.810 2.933 1.00 86.19 244 GLY A C 1
ATOM 1895 O O . GLY A 1 244 ? -1.075 -7.734 3.261 1.00 86.19 244 GLY A O 1
ATOM 1896 N N . ILE A 1 245 ? -2.882 -9.008 2.902 1.00 85.81 245 ILE A N 1
ATOM 1897 C CA . ILE A 1 245 ? -3.884 -7.995 3.244 1.00 85.81 245 ILE A CA 1
ATOM 1898 C C . ILE A 1 245 ? -4.903 -8.610 4.206 1.00 85.81 245 ILE A C 1
ATOM 1900 O O . ILE A 1 245 ? -5.369 -9.728 3.967 1.00 85.81 245 ILE A O 1
ATOM 1904 N N . VAL A 1 246 ? -5.290 -7.876 5.259 1.00 83.44 246 VAL A N 1
ATOM 1905 C CA . VAL A 1 246 ? -6.391 -8.271 6.151 1.00 83.44 246 VAL A CA 1
ATOM 1906 C C . VAL A 1 246 ? -7.579 -7.339 6.001 1.00 83.44 246 VAL A C 1
ATOM 1908 O O . VAL A 1 246 ? -7.524 -6.130 6.217 1.00 83.44 246 VAL A O 1
ATOM 1911 N N . LYS A 1 247 ? -8.735 -7.941 5.777 1.00 85.06 247 LYS A N 1
ATOM 1912 C CA . LYS A 1 247 ? -10.001 -7.236 5.864 1.00 85.06 247 LYS A CA 1
ATOM 1913 C C . LYS A 1 247 ? -10.540 -7.266 7.289 1.00 85.06 247 LYS A C 1
ATOM 1915 O O . LYS A 1 247 ? -10.865 -8.337 7.809 1.00 85.06 247 LYS A O 1
ATOM 1920 N N . PHE A 1 248 ? -10.698 -6.086 7.883 1.00 79.81 248 PHE A N 1
ATOM 1921 C CA . PHE A 1 248 ? -11.299 -5.910 9.204 1.00 79.81 248 PHE A CA 1
ATOM 1922 C C . PHE A 1 248 ? -12.730 -5.387 9.101 1.00 79.81 248 PHE A C 1
ATOM 1924 O O . PHE A 1 248 ? -13.000 -4.421 8.394 1.00 79.81 248 PHE A O 1
ATOM 1931 N N . ASP A 1 249 ? -13.634 -5.974 9.878 1.00 80.12 249 ASP A N 1
ATOM 1932 C CA . ASP A 1 249 ? -14.939 -5.410 10.197 1.00 80.12 249 ASP A CA 1
ATOM 1933 C C . ASP A 1 249 ? -14.909 -4.808 11.599 1.00 80.12 249 ASP A C 1
ATOM 1935 O O . ASP A 1 249 ? -15.090 -5.494 12.600 1.00 80.12 249 ASP A O 1
ATOM 1939 N N . LEU A 1 250 ? -14.704 -3.497 11.661 1.00 74.94 250 LEU A N 1
ATOM 1940 C CA . LEU A 1 250 ? -14.600 -2.757 12.916 1.00 74.94 250 LEU A CA 1
ATOM 1941 C C . LEU A 1 250 ? -15.936 -2.600 13.668 1.00 74.94 250 LEU A C 1
ATOM 1943 O O . LEU A 1 250 ? -15.958 -1.954 14.713 1.00 74.94 250 LEU A O 1
ATOM 1947 N N . HIS A 1 251 ? -17.051 -3.129 13.152 1.00 76.25 251 HIS A N 1
ATOM 1948 C CA . HIS A 1 251 ? -18.305 -3.232 13.913 1.00 76.25 251 HIS A CA 1
ATOM 1949 C C . HIS A 1 251 ? -18.424 -4.548 14.680 1.00 76.25 251 HIS A C 1
ATOM 1951 O O . HIS A 1 251 ? -19.241 -4.652 15.593 1.00 76.25 251 HIS A O 1
ATOM 1957 N N . ALA A 1 252 ? -17.627 -5.549 14.317 1.00 80.50 252 ALA A N 1
ATOM 1958 C CA . ALA A 1 252 ? -17.564 -6.799 15.042 1.00 80.50 252 ALA A CA 1
ATOM 1959 C C . ALA A 1 252 ? -16.572 -6.697 16.205 1.00 80.50 252 ALA A C 1
ATOM 1961 O O . ALA A 1 252 ? -15.558 -6.001 16.141 1.00 80.50 252 ALA A O 1
ATOM 1962 N N . GLU A 1 253 ? -16.870 -7.422 17.278 1.00 82.62 253 GLU A N 1
ATOM 1963 C CA . GLU A 1 253 ? -15.964 -7.534 18.414 1.00 82.62 253 GLU A CA 1
ATOM 1964 C C . GLU A 1 253 ? -14.719 -8.355 18.031 1.00 82.62 2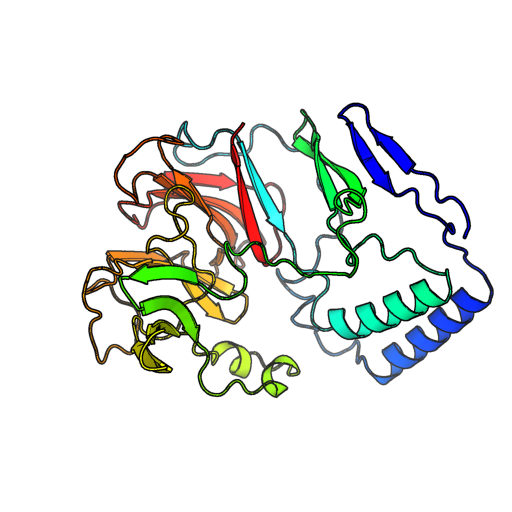53 GLU A C 1
ATOM 1966 O O . GLU A 1 253 ? -14.854 -9.407 17.392 1.00 82.62 253 GLU A O 1
ATOM 1971 N N . PRO A 1 254 ? -13.506 -7.900 18.400 1.00 82.00 254 PRO A N 1
ATOM 1972 C CA . PRO A 1 254 ? -12.294 -8.669 18.170 1.00 82.00 254 PRO A CA 1
ATOM 1973 C C . PRO A 1 254 ? -12.270 -9.928 19.037 1.00 82.00 254 PRO A C 1
ATOM 1975 O O . PRO A 1 254 ? -12.679 -9.918 20.200 1.00 82.00 254 PRO A O 1
ATOM 1978 N N . GLU A 1 255 ? -11.731 -11.018 18.491 1.00 82.06 255 GLU A N 1
ATOM 1979 C CA . GLU A 1 255 ? -11.433 -12.206 19.291 1.00 82.06 255 GLU A CA 1
ATOM 1980 C C . GLU A 1 255 ? -10.204 -11.937 20.168 1.00 82.06 255 GLU A C 1
ATOM 1982 O O . GLU A 1 255 ? -9.100 -11.692 19.677 1.00 82.06 255 GLU A O 1
ATOM 1987 N N . THR A 1 256 ? -10.386 -11.983 21.487 1.00 78.44 256 THR A N 1
ATOM 1988 C CA . THR A 1 256 ? -9.304 -11.760 22.450 1.00 78.44 256 THR A CA 1
ATOM 1989 C C . THR A 1 256 ? -8.424 -13.005 22.603 1.00 78.44 256 THR A C 1
ATOM 1991 O O . THR A 1 256 ? -8.869 -14.139 22.435 1.00 78.44 256 THR A O 1
ATOM 1994 N N . GLY A 1 257 ? -7.140 -12.801 22.917 1.00 75.12 257 GLY A N 1
ATOM 1995 C CA . GLY A 1 257 ? -6.192 -13.893 23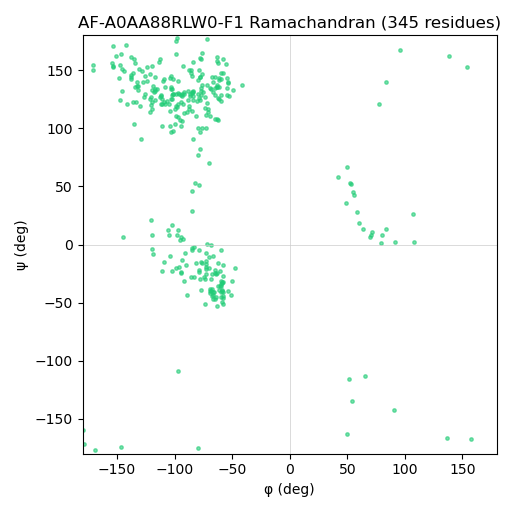.184 1.00 75.12 257 GLY A CA 1
ATOM 1996 C C . GLY A 1 257 ? -5.601 -14.580 21.946 1.00 75.12 257 GLY A C 1
ATOM 1997 O O . GLY A 1 257 ? -4.902 -15.582 22.091 1.00 75.12 257 GLY A O 1
ATOM 1998 N N . LYS A 1 258 ? -5.844 -14.063 20.735 1.00 76.06 258 LYS A N 1
ATOM 1999 C CA . LYS A 1 258 ? -5.166 -14.528 19.516 1.00 76.06 258 LYS A CA 1
ATOM 2000 C C . LYS A 1 258 ? -3.749 -13.968 19.440 1.00 76.06 258 LYS A C 1
ATOM 2002 O O . LYS A 1 258 ? -3.544 -12.774 19.639 1.00 76.06 258 LYS A O 1
ATOM 2007 N N . THR A 1 259 ? -2.794 -14.826 19.096 1.00 74.75 259 THR A N 1
ATOM 2008 C CA . THR A 1 259 ? -1.404 -14.433 18.812 1.00 74.75 259 THR A CA 1
ATOM 2009 C C . THR A 1 259 ? -1.141 -14.251 17.320 1.00 74.75 259 THR A C 1
ATOM 2011 O O . THR A 1 259 ? -0.190 -13.572 16.965 1.00 74.75 259 THR A O 1
ATOM 2014 N N . ASN A 1 260 ? -1.997 -14.817 16.460 1.00 76.44 260 ASN A N 1
ATOM 2015 C CA . ASN A 1 260 ? -1.847 -14.809 15.004 1.00 76.44 260 ASN A CA 1
ATOM 2016 C C . ASN A 1 260 ? -3.135 -14.303 14.337 1.00 76.44 260 ASN A C 1
ATOM 2018 O O . ASN A 1 260 ? -4.236 -14.541 14.847 1.00 76.44 260 ASN A O 1
ATOM 2022 N N . LEU A 1 261 ? -3.000 -13.660 13.175 1.00 79.06 261 LEU A N 1
ATOM 2023 C CA . LEU A 1 261 ? -4.129 -13.232 12.348 1.00 79.06 261 LEU A CA 1
ATOM 2024 C C . LEU A 1 261 ? -4.806 -14.451 11.707 1.00 79.06 261 LEU A C 1
ATOM 2026 O O . LEU A 1 261 ? -4.210 -15.173 10.911 1.00 79.06 261 LEU A O 1
ATOM 2030 N N . VAL A 1 262 ? -6.068 -14.679 12.061 1.00 83.75 262 VAL A N 1
ATOM 2031 C CA . VAL A 1 262 ? -6.925 -15.728 11.496 1.00 83.75 262 VAL A CA 1
ATOM 2032 C C . VAL A 1 262 ? -8.308 -15.150 11.227 1.00 83.75 262 VAL A C 1
ATOM 2034 O O . VAL A 1 262 ? -8.757 -14.273 11.961 1.00 83.75 262 VAL A O 1
ATOM 2037 N N . VAL A 1 263 ? -8.989 -15.639 10.190 1.00 87.31 263 VAL A N 1
ATOM 2038 C CA . VAL A 1 263 ? -10.380 -15.252 9.909 1.00 87.31 263 VAL A CA 1
ATOM 2039 C C . VAL A 1 263 ? -11.270 -15.675 11.084 1.00 87.31 263 VAL A C 1
ATOM 2041 O O . VAL A 1 263 ? -11.248 -16.837 11.490 1.00 87.31 263 VAL A O 1
ATOM 2044 N N . GLY A 1 264 ? -12.030 -14.730 11.637 1.00 83.94 264 GLY A N 1
ATOM 2045 C CA . GLY A 1 264 ? -12.791 -14.890 12.879 1.00 83.94 264 GLY A CA 1
ATOM 2046 C C . GLY A 1 264 ? -13.025 -13.546 13.576 1.00 83.94 264 GLY A C 1
ATOM 2047 O O . GLY A 1 264 ? -12.251 -12.607 13.397 1.00 83.94 264 GLY A O 1
ATOM 2048 N N . GLY A 1 265 ? -14.109 -13.427 14.346 1.00 86.25 265 GLY A N 1
ATOM 2049 C CA . GLY A 1 265 ? -14.513 -12.171 14.989 1.00 86.25 265 GLY A CA 1
ATOM 2050 C C . GLY A 1 265 ? -14.592 -10.991 14.014 1.00 86.25 265 GLY A C 1
ATOM 2051 O O . GLY A 1 265 ? -15.404 -10.981 13.085 1.00 86.25 265 GLY A O 1
ATOM 2052 N N . ASN A 1 266 ? -13.726 -10.001 14.234 1.00 83.44 266 ASN A N 1
ATOM 2053 C CA . ASN A 1 266 ? -13.592 -8.801 13.413 1.00 83.44 266 ASN A CA 1
ATOM 2054 C C . ASN A 1 266 ? -12.674 -8.962 12.192 1.00 83.44 266 ASN A C 1
ATOM 2056 O O . ASN A 1 266 ? -12.588 -8.043 11.384 1.00 83.44 266 ASN A O 1
ATOM 2060 N N . VAL A 1 267 ? -12.013 -10.104 12.011 1.00 86.25 267 VAL A N 1
ATOM 2061 C CA . VAL A 1 267 ? -11.233 -10.417 10.809 1.00 86.25 267 VAL A CA 1
ATOM 2062 C C . VAL A 1 267 ? -12.131 -11.150 9.815 1.00 86.25 267 VAL A C 1
ATOM 2064 O O . VAL A 1 267 ? -12.554 -12.281 10.060 1.00 86.25 267 VAL A O 1
ATOM 2067 N N . ARG A 1 268 ? -12.434 -10.516 8.678 1.00 86.44 268 ARG A N 1
ATOM 2068 C CA . ARG A 1 268 ? -13.380 -11.036 7.671 1.00 86.44 268 ARG A CA 1
ATOM 2069 C C . ARG A 1 268 ? -12.722 -11.732 6.489 1.00 86.44 268 ARG A C 1
ATOM 2071 O O . ARG A 1 268 ? -13.387 -12.507 5.813 1.00 86.44 268 ARG A O 1
ATOM 2078 N N . GLY A 1 269 ? -11.444 -11.478 6.242 1.00 88.62 269 GLY A N 1
ATOM 2079 C CA . GLY A 1 269 ? -10.721 -12.101 5.141 1.00 88.62 269 GLY A CA 1
ATOM 2080 C C . GLY A 1 269 ? -9.232 -11.819 5.220 1.00 88.62 269 GLY A C 1
ATOM 2081 O O . GLY A 1 269 ? -8.821 -10.790 5.754 1.00 88.62 269 GLY A O 1
ATOM 2082 N N . ILE A 1 270 ? -8.439 -12.752 4.705 1.00 88.56 270 ILE A N 1
ATOM 2083 C CA . ILE A 1 270 ? -6.983 -12.657 4.639 1.00 88.56 270 ILE A CA 1
ATOM 2084 C C . ILE A 1 270 ? -6.569 -13.073 3.232 1.00 88.56 270 ILE A C 1
ATOM 2086 O O . ILE A 1 270 ? -6.871 -14.187 2.807 1.00 88.56 270 ILE A O 1
ATOM 2090 N N . PHE A 1 271 ? -5.864 -12.187 2.537 1.00 89.75 271 PHE A N 1
ATOM 2091 C CA . PHE A 1 271 ? -5.220 -12.487 1.267 1.00 89.75 271 PHE A CA 1
ATOM 2092 C C . PHE A 1 271 ? -3.717 -12.637 1.492 1.00 89.75 271 PHE A C 1
ATOM 2094 O O . PHE A 1 271 ? -3.080 -11.695 1.955 1.00 89.75 271 PHE A O 1
ATOM 2101 N N . ASN A 1 272 ? -3.150 -13.796 1.160 1.00 91.50 272 ASN A N 1
ATOM 2102 C CA . ASN A 1 272 ? -1.712 -14.045 1.263 1.00 91.50 272 ASN A CA 1
ATOM 2103 C C . ASN A 1 272 ? -1.073 -13.968 -0.124 1.00 91.50 272 ASN A C 1
ATOM 2105 O O . ASN A 1 272 ? -1.557 -14.604 -1.058 1.00 91.50 272 ASN A O 1
ATOM 2109 N N . LEU A 1 273 ? 0.049 -13.259 -0.248 1.00 91.12 273 LEU A N 1
ATOM 2110 C CA . LEU A 1 273 ? 0.781 -13.142 -1.515 1.00 91.12 273 LEU A CA 1
ATOM 2111 C C . LEU A 1 273 ? 1.513 -14.433 -1.904 1.00 91.12 273 LEU A C 1
ATOM 2113 O O . LEU A 1 273 ? 1.806 -14.650 -3.082 1.00 91.12 273 LEU A O 1
ATOM 2117 N N . GLY A 1 274 ? 1.765 -15.299 -0.922 1.00 91.00 274 GLY A N 1
ATOM 2118 C CA . GLY A 1 274 ? 2.530 -16.531 -1.074 1.00 91.00 274 GLY A CA 1
ATOM 2119 C C . GLY A 1 274 ? 4.001 -16.357 -0.698 1.00 91.00 274 GLY A C 1
ATOM 2120 O O . GLY A 1 274 ? 4.496 -15.250 -0.505 1.00 91.00 274 GLY A O 1
ATOM 2121 N N . ALA A 1 275 ? 4.705 -17.479 -0.561 1.00 91.50 275 ALA A N 1
ATOM 2122 C CA . ALA A 1 275 ? 6.095 -17.484 -0.115 1.00 91.50 275 ALA A CA 1
ATOM 2123 C C . ALA A 1 275 ? 7.018 -16.744 -1.102 1.00 91.50 275 ALA A C 1
ATOM 2125 O O . ALA A 1 275 ? 6.928 -16.954 -2.312 1.00 91.50 275 ALA A O 1
ATOM 2126 N N . GLY A 1 276 ? 7.916 -15.904 -0.576 1.00 90.50 276 GLY A N 1
ATOM 2127 C CA . GLY A 1 276 ? 8.888 -15.141 -1.373 1.00 90.50 276 GLY A CA 1
ATOM 2128 C C . GLY A 1 276 ? 8.285 -14.002 -2.201 1.00 90.50 276 GLY A C 1
ATOM 2129 O O . GLY A 1 276 ? 8.967 -13.455 -3.067 1.00 90.50 276 GLY A O 1
ATOM 2130 N N . ARG A 1 277 ? 7.014 -13.657 -1.964 1.00 93.12 277 ARG A N 1
ATOM 2131 C CA . ARG A 1 277 ? 6.303 -12.587 -2.665 1.00 93.12 277 ARG A CA 1
ATOM 2132 C C . ARG A 1 277 ? 5.913 -11.489 -1.700 1.00 93.12 277 ARG A C 1
ATOM 2134 O O . ARG A 1 277 ? 5.317 -11.755 -0.660 1.00 93.12 277 ARG A O 1
ATOM 2141 N N . PHE A 1 278 ? 6.207 -10.257 -2.091 1.00 90.69 278 PHE A N 1
ATOM 2142 C CA . PHE A 1 278 ? 6.037 -9.097 -1.231 1.00 90.69 278 PHE A CA 1
ATOM 2143 C C . PHE A 1 278 ? 5.368 -7.945 -1.976 1.00 90.69 278 PHE A C 1
ATOM 2145 O O . PHE A 1 278 ? 5.690 -7.661 -3.131 1.00 90.69 278 PHE A O 1
ATOM 2152 N N . GLY A 1 279 ? 4.404 -7.308 -1.321 1.00 88.25 279 GLY A N 1
ATOM 2153 C CA . GLY A 1 279 ? 3.519 -6.308 -1.902 1.00 88.25 279 GLY A CA 1
ATOM 2154 C C . GLY A 1 279 ? 3.923 -4.862 -1.619 1.00 88.25 279 GLY A C 1
ATOM 2155 O O . GLY A 1 279 ? 4.852 -4.582 -0.863 1.00 88.25 279 GLY A O 1
ATOM 2156 N N . SER A 1 280 ? 3.182 -3.932 -2.218 1.00 83.50 280 SER A N 1
ATOM 2157 C CA . SER A 1 280 ? 3.074 -2.538 -1.780 1.00 83.50 280 SER A CA 1
ATOM 2158 C C . SER A 1 280 ? 1.822 -2.314 -0.936 1.00 83.50 280 SER A C 1
ATOM 2160 O O . SER A 1 280 ? 0.993 -3.212 -0.793 1.00 83.50 280 SER A O 1
ATOM 2162 N N . GLU A 1 281 ? 1.654 -1.082 -0.446 1.00 78.75 281 GLU A N 1
ATOM 2163 C CA . GLU A 1 281 ? 0.357 -0.601 0.028 1.00 78.75 281 GLU A CA 1
ATOM 2164 C C . GLU A 1 281 ? -0.727 -0.903 -1.022 1.00 78.75 281 GLU A C 1
ATOM 2166 O O . GLU A 1 281 ? -0.513 -0.680 -2.222 1.00 78.75 281 GLU A O 1
ATOM 2171 N N . ALA A 1 282 ? -1.852 -1.459 -0.567 1.00 84.69 282 ALA A N 1
ATOM 2172 C CA . ALA A 1 282 ? -2.990 -1.784 -1.413 1.00 84.69 282 ALA A CA 1
ATOM 2173 C C . ALA A 1 282 ? -3.978 -0.619 -1.440 1.00 84.69 282 ALA A C 1
ATOM 2175 O O . ALA A 1 282 ? -4.381 -0.125 -0.390 1.00 84.69 282 ALA A O 1
ATOM 2176 N N . THR A 1 283 ? -4.413 -0.211 -2.626 1.00 84.50 283 THR A N 1
ATOM 2177 C CA . THR A 1 283 ? -5.404 0.856 -2.789 1.00 84.50 283 THR A CA 1
ATOM 2178 C C . THR A 1 283 ? -6.767 0.256 -3.098 1.00 84.50 283 THR A C 1
ATOM 2180 O O . THR A 1 283 ? -6.882 -0.641 -3.930 1.00 84.50 283 THR A O 1
ATOM 2183 N N . PHE A 1 284 ? -7.807 0.735 -2.417 1.00 86.25 284 PHE A N 1
ATOM 2184 C CA . PHE A 1 284 ? -9.180 0.333 -2.700 1.00 86.25 284 PHE A CA 1
ATOM 2185 C C . PHE A 1 284 ? -9.755 1.172 -3.843 1.00 86.25 284 PHE A C 1
ATOM 2187 O O . PHE A 1 284 ? -9.699 2.397 -3.796 1.00 86.25 284 PHE A O 1
ATOM 2194 N N . VAL A 1 285 ? -10.353 0.509 -4.831 1.00 88.00 285 VAL A N 1
ATOM 2195 C CA . VAL A 1 285 ? -11.081 1.139 -5.934 1.00 88.00 285 VAL A CA 1
ATOM 2196 C C . VAL A 1 285 ? -12.535 0.663 -5.897 1.00 88.00 285 VAL A C 1
ATOM 2198 O O . VAL A 1 285 ? -12.781 -0.541 -6.053 1.00 88.00 285 VAL A O 1
ATOM 2201 N N . PRO A 1 286 ? -13.515 1.561 -5.677 1.00 87.75 286 PRO A N 1
ATOM 2202 C CA . PRO A 1 286 ? -14.923 1.182 -5.656 1.00 87.75 286 PRO A CA 1
ATOM 2203 C C . PRO A 1 286 ? -15.365 0.684 -7.034 1.00 87.75 286 PRO A C 1
ATOM 2205 O O . PRO A 1 286 ? -14.970 1.233 -8.062 1.00 87.75 286 PRO A O 1
ATOM 2208 N N . ARG A 1 287 ? -16.248 -0.320 -7.066 1.00 89.25 287 ARG A N 1
ATOM 2209 C CA . ARG A 1 287 ? -16.816 -0.840 -8.321 1.00 89.25 287 ARG A CA 1
ATOM 2210 C C . ARG A 1 287 ? -17.580 0.234 -9.095 1.00 89.25 287 ARG A C 1
ATOM 2212 O O . ARG A 1 287 ? -17.607 0.212 -10.320 1.00 89.25 287 ARG A O 1
ATOM 2219 N N . GLN A 1 288 ? -18.222 1.150 -8.378 1.00 86.12 288 GLN A N 1
ATOM 2220 C CA . GLN A 1 288 ? -18.926 2.295 -8.940 1.00 86.12 288 GLN A CA 1
ATOM 2221 C C . GLN A 1 288 ? -18.571 3.549 -8.128 1.00 86.12 288 GLN A C 1
ATOM 2223 O O . GLN A 1 288 ? -19.082 3.712 -7.013 1.00 86.12 288 GLN A O 1
ATOM 2228 N N . PRO A 1 289 ? -17.704 4.433 -8.656 1.00 75.06 289 PRO A N 1
ATOM 2229 C CA . PRO A 1 289 ? -17.340 5.681 -7.991 1.00 75.06 289 PRO A CA 1
ATOM 2230 C C . PRO A 1 289 ? -18.573 6.522 -7.634 1.00 75.06 289 PRO A C 1
ATOM 2232 O O . PRO A 1 289 ? -19.486 6.682 -8.443 1.00 75.06 289 PRO A O 1
ATOM 2235 N N . GLY A 1 290 ? -18.618 7.051 -6.408 1.00 67.81 290 GLY A N 1
ATOM 2236 C CA . GLY A 1 290 ? -19.698 7.932 -5.944 1.00 67.81 290 GLY A CA 1
ATOM 2237 C C . GLY A 1 290 ? -21.065 7.263 -5.736 1.00 67.81 290 GLY A C 1
ATOM 2238 O O . GLY A 1 290 ? -22.047 7.958 -5.474 1.00 67.81 290 GLY A O 1
ATOM 2239 N N . SER A 1 291 ? -21.157 5.936 -5.847 1.00 68.75 291 SER A N 1
ATOM 2240 C CA . SER A 1 291 ? -22.382 5.193 -5.548 1.00 68.75 291 SER A CA 1
ATOM 2241 C C . SER A 1 291 ? -22.469 4.816 -4.061 1.00 68.75 291 SER A C 1
ATOM 2243 O O . SER A 1 291 ? -21.459 4.595 -3.400 1.00 68.75 291 SER A O 1
ATOM 2245 N N . ASN A 1 292 ? -23.693 4.712 -3.531 1.00 64.38 292 ASN A N 1
ATOM 2246 C CA . ASN A 1 292 ? -23.956 4.216 -2.171 1.00 64.38 292 ASN A CA 1
ATOM 2247 C C . ASN A 1 292 ? -24.047 2.675 -2.146 1.00 64.38 292 ASN A C 1
ATOM 2249 O O . ASN A 1 292 ? -25.011 2.122 -1.610 1.00 64.38 292 ASN A O 1
ATOM 2253 N N . THR A 1 293 ? -23.117 1.977 -2.799 1.00 69.69 293 THR A N 1
ATOM 2254 C CA . THR A 1 293 ? -23.033 0.510 -2.726 1.00 69.69 293 THR A CA 1
ATOM 2255 C C . THR A 1 293 ? -22.517 0.056 -1.360 1.00 69.69 293 THR A C 1
ATOM 2257 O O . THR A 1 293 ? -22.188 0.868 -0.496 1.00 69.69 293 THR A O 1
ATOM 2260 N N . GLU A 1 294 ? -22.466 -1.259 -1.147 1.00 78.75 294 GLU A N 1
ATOM 2261 C CA . GLU A 1 294 ? -21.780 -1.819 0.018 1.00 78.75 294 GLU A CA 1
ATOM 2262 C C . GLU A 1 294 ? -20.330 -1.311 0.070 1.00 78.75 294 GLU A C 1
ATOM 2264 O O . GLU A 1 294 ? -19.671 -1.126 -0.955 1.00 78.75 294 GLU A O 1
ATOM 2269 N N . GLU A 1 295 ? -19.844 -1.070 1.282 1.00 76.50 295 GLU A N 1
ATOM 2270 C CA . GLU A 1 295 ? -18.571 -0.393 1.547 1.00 76.50 295 GLU A CA 1
ATOM 2271 C C . GLU A 1 295 ? -17.357 -1.123 0.943 1.00 76.50 295 GLU A C 1
ATOM 2273 O O . GLU A 1 295 ? -16.373 -0.499 0.544 1.00 76.50 295 GLU A O 1
ATOM 2278 N N . ASP A 1 296 ? -17.445 -2.451 0.859 1.00 84.44 296 ASP A N 1
ATOM 2279 C CA . ASP A 1 296 ? -16.429 -3.352 0.322 1.00 84.44 296 ASP A CA 1
ATOM 2280 C C . ASP A 1 296 ? -16.689 -3.766 -1.137 1.00 84.44 296 ASP A C 1
ATOM 2282 O O . ASP A 1 296 ? -15.987 -4.640 -1.657 1.00 84.44 296 ASP A O 1
ATOM 2286 N N . ASP A 1 297 ? -17.677 -3.160 -1.807 1.00 88.94 297 ASP A N 1
ATOM 2287 C CA . ASP A 1 297 ? -17.995 -3.450 -3.202 1.00 88.94 297 ASP A CA 1
ATOM 2288 C C . ASP A 1 297 ? -17.003 -2.769 -4.147 1.00 88.94 297 ASP A C 1
ATOM 2290 O O . ASP A 1 297 ? -17.222 -1.690 -4.704 1.00 88.94 297 ASP A O 1
ATOM 2294 N N . GLY A 1 298 ? -15.866 -3.425 -4.315 1.00 90.88 298 GLY A N 1
ATOM 2295 C CA . GLY A 1 298 ? -14.778 -2.931 -5.132 1.00 90.88 298 GLY A CA 1
ATOM 2296 C C . GLY A 1 298 ? -13.612 -3.898 -5.153 1.00 90.88 298 GLY A C 1
ATOM 2297 O O . GLY A 1 298 ? -13.745 -5.095 -4.872 1.00 90.88 298 GLY A O 1
ATOM 2298 N N . TYR A 1 299 ? -12.457 -3.353 -5.497 1.00 93.00 299 TYR A N 1
ATOM 2299 C CA . TYR A 1 299 ? -11.239 -4.115 -5.688 1.00 93.00 299 TYR A CA 1
ATOM 2300 C C . TYR A 1 299 ? -10.082 -3.475 -4.939 1.00 93.00 299 TYR A C 1
ATOM 2302 O O . TYR A 1 299 ? -10.045 -2.266 -4.741 1.00 93.00 299 TYR A O 1
ATOM 2310 N N . LEU A 1 300 ? -9.128 -4.300 -4.531 1.00 92.00 300 LEU A N 1
ATOM 2311 C CA . LEU A 1 300 ? -7.839 -3.865 -4.020 1.00 92.00 300 LEU A CA 1
ATOM 2312 C C . LEU A 1 300 ? -6.811 -4.024 -5.135 1.00 92.00 300 LEU A C 1
ATOM 2314 O O . LEU A 1 300 ? -6.722 -5.099 -5.731 1.00 92.00 300 LEU A O 1
ATOM 2318 N N . ILE A 1 301 ? -6.039 -2.976 -5.398 1.00 93.38 301 ILE A N 1
ATOM 2319 C CA . ILE A 1 301 ? -4.945 -2.972 -6.370 1.00 93.38 301 ILE A CA 1
ATOM 2320 C C . ILE A 1 301 ? -3.614 -2.723 -5.652 1.00 93.38 301 ILE A C 1
ATOM 2322 O O . ILE A 1 301 ? -3.524 -1.852 -4.788 1.00 93.38 301 ILE A O 1
ATOM 2326 N N . LEU A 1 302 ? -2.586 -3.513 -5.968 1.00 92.62 302 LEU A N 1
ATOM 2327 C CA . LEU A 1 302 ? -1.254 -3.391 -5.367 1.00 92.62 302 LEU A CA 1
ATOM 2328 C C . LEU A 1 302 ? -0.152 -3.902 -6.295 1.00 92.62 302 LEU A C 1
ATOM 2330 O O . LEU A 1 302 ? -0.373 -4.812 -7.094 1.00 92.62 302 LEU A O 1
ATOM 2334 N N . PHE A 1 303 ? 1.058 -3.367 -6.139 1.00 94.00 303 PHE A N 1
ATOM 2335 C CA . PHE A 1 303 ? 2.253 -3.950 -6.745 1.00 94.00 303 PHE A CA 1
ATOM 2336 C C . PHE A 1 303 ? 2.708 -5.164 -5.940 1.00 94.00 303 PHE A C 1
ATOM 2338 O O . PHE A 1 303 ? 2.649 -5.152 -4.713 1.00 94.00 303 PHE A O 1
ATOM 2345 N N . VAL A 1 304 ? 3.218 -6.184 -6.622 1.00 94.88 304 VAL A N 1
ATOM 2346 C CA . VAL A 1 304 ? 3.790 -7.394 -6.026 1.00 94.88 304 VAL A CA 1
ATOM 2347 C C . VAL A 1 304 ? 5.130 -7.682 -6.681 1.00 94.88 304 VAL A C 1
ATOM 2349 O O . VAL A 1 304 ? 5.242 -7.664 -7.906 1.00 94.88 304 VAL A O 1
ATOM 2352 N N . HIS A 1 305 ? 6.143 -7.957 -5.871 1.00 95.19 305 HIS A N 1
ATOM 2353 C CA . HIS A 1 305 ? 7.452 -8.424 -6.298 1.00 95.19 305 HIS A CA 1
ATOM 2354 C C . HIS A 1 305 ? 7.662 -9.868 -5.843 1.00 95.19 305 HIS A C 1
ATOM 2356 O O . HIS A 1 305 ? 7.483 -10.187 -4.670 1.00 95.19 305 HIS A O 1
ATOM 2362 N N . ASP A 1 306 ? 8.045 -10.733 -6.775 1.00 95.69 306 ASP A N 1
ATOM 2363 C CA . ASP A 1 306 ? 8.407 -12.119 -6.503 1.00 95.69 306 ASP A CA 1
ATOM 2364 C C . ASP A 1 306 ? 9.938 -12.217 -6.446 1.00 95.69 306 ASP A C 1
ATOM 2366 O O . ASP A 1 306 ? 10.606 -12.206 -7.483 1.00 95.69 306 ASP A O 1
ATOM 2370 N N . GLU A 1 307 ? 10.498 -12.311 -5.236 1.00 93.62 307 GLU A N 1
ATOM 2371 C CA . GLU A 1 307 ? 11.951 -12.368 -5.022 1.00 93.62 307 GLU A CA 1
ATOM 2372 C C . GLU A 1 307 ? 12.575 -13.645 -5.609 1.00 93.62 307 GLU A C 1
ATOM 2374 O O . GLU A 1 307 ? 13.764 -13.653 -5.925 1.00 93.62 307 GLU A O 1
ATOM 2379 N N . SER A 1 308 ? 11.790 -14.710 -5.823 1.00 93.94 308 SER A N 1
ATOM 2380 C CA . SER A 1 308 ? 12.292 -15.953 -6.425 1.00 93.94 308 SER A CA 1
ATOM 2381 C C . SER A 1 308 ? 12.549 -15.819 -7.927 1.00 93.94 308 SER A C 1
ATOM 2383 O O . SER A 1 308 ? 13.439 -16.474 -8.471 1.00 93.94 308 SER A O 1
ATOM 2385 N N . THR A 1 309 ? 11.792 -14.948 -8.602 1.00 94.81 309 THR A N 1
ATOM 2386 C CA . THR A 1 309 ? 11.913 -14.715 -10.051 1.00 94.81 309 THR A CA 1
ATOM 2387 C C . THR A 1 309 ? 12.512 -13.354 -10.403 1.00 94.81 309 THR A C 1
ATOM 2389 O O . THR A 1 309 ? 12.904 -13.139 -11.550 1.00 94.81 309 THR A O 1
ATOM 2392 N N . GLY A 1 310 ? 12.566 -12.425 -9.445 1.00 93.88 310 GLY A N 1
ATOM 2393 C CA . GLY A 1 310 ? 12.960 -11.032 -9.648 1.00 93.88 310 GLY A CA 1
ATOM 2394 C C . GLY A 1 310 ? 11.935 -10.197 -10.426 1.00 93.88 310 GLY A C 1
ATOM 2395 O O . GLY A 1 310 ? 12.240 -9.062 -10.802 1.00 93.88 310 GLY A O 1
ATOM 2396 N N . LYS A 1 311 ? 10.739 -10.737 -10.692 1.00 95.19 311 LYS A N 1
ATOM 2397 C CA . LYS A 1 311 ? 9.690 -10.078 -11.481 1.00 95.19 311 LYS A CA 1
ATOM 2398 C C . LYS A 1 311 ? 8.720 -9.304 -10.598 1.00 95.19 311 LYS A C 1
ATOM 2400 O O . LYS A 1 311 ? 8.508 -9.643 -9.436 1.00 95.19 311 LYS A O 1
ATOM 2405 N N . SER A 1 312 ? 8.101 -8.282 -11.182 1.00 96.06 312 SER A N 1
ATOM 2406 C CA . SER A 1 312 ? 7.029 -7.521 -10.546 1.00 96.06 312 SER A CA 1
ATOM 2407 C C . SER A 1 312 ? 5.737 -7.602 -11.354 1.00 96.06 312 SER A C 1
ATOM 2409 O O . SER A 1 312 ? 5.748 -7.823 -12.563 1.00 96.06 312 SER A O 1
ATOM 2411 N N . SER A 1 313 ? 4.619 -7.438 -10.662 1.00 97.38 313 SER A N 1
ATOM 2412 C CA . SER A 1 313 ? 3.270 -7.472 -11.223 1.00 97.38 313 SER A CA 1
ATOM 2413 C C . SER A 1 313 ? 2.359 -6.511 -10.465 1.00 97.38 313 SER A C 1
ATOM 2415 O O . SER A 1 313 ? 2.702 -6.071 -9.366 1.00 97.38 313 SER A O 1
ATOM 2417 N N . VAL A 1 314 ? 1.211 -6.182 -11.047 1.00 97.25 314 VAL A N 1
ATOM 2418 C CA . VAL A 1 314 ? 0.099 -5.536 -10.346 1.00 97.25 314 VAL A CA 1
ATOM 2419 C C . VAL A 1 314 ? -0.993 -6.573 -10.144 1.00 97.25 314 VAL A C 1
ATOM 2421 O O . VAL A 1 314 ? -1.482 -7.153 -11.112 1.00 97.25 314 VAL A O 1
ATOM 2424 N N . ASN A 1 315 ? -1.388 -6.793 -8.895 1.00 97.31 315 ASN A N 1
ATOM 2425 C CA . ASN A 1 315 ? -2.455 -7.722 -8.548 1.00 97.31 315 ASN A CA 1
ATOM 2426 C C . ASN A 1 315 ? -3.744 -6.955 -8.264 1.00 97.31 315 ASN A C 1
ATOM 2428 O O . ASN A 1 315 ? -3.721 -5.896 -7.637 1.00 97.31 315 ASN A O 1
ATOM 2432 N N . VAL A 1 316 ? -4.867 -7.531 -8.689 1.00 97.06 316 VAL A N 1
ATOM 2433 C CA . VAL A 1 316 ? -6.218 -7.031 -8.425 1.00 97.06 316 VAL A CA 1
ATOM 2434 C C . VAL A 1 316 ? -6.989 -8.091 -7.653 1.00 97.06 316 VAL A C 1
ATOM 2436 O O . VAL A 1 316 ? -7.148 -9.217 -8.122 1.00 97.06 316 VAL A O 1
ATOM 2439 N N . ILE A 1 317 ? -7.486 -7.734 -6.474 1.00 95.00 317 ILE A N 1
ATOM 2440 C CA . ILE A 1 317 ? -8.176 -8.641 -5.550 1.00 95.00 317 ILE A CA 1
ATOM 2441 C C . ILE A 1 317 ? -9.602 -8.132 -5.352 1.00 95.00 317 ILE A C 1
ATOM 2443 O O . ILE A 1 317 ? -9.813 -6.939 -5.160 1.00 95.00 317 ILE A O 1
ATOM 2447 N N . ASP A 1 318 ? -10.595 -9.019 -5.376 1.00 93.69 318 ASP A N 1
ATOM 2448 C CA . ASP A 1 318 ? -11.970 -8.654 -5.023 1.00 93.69 318 ASP A CA 1
ATOM 2449 C C . ASP A 1 318 ? -12.052 -8.401 -3.506 1.00 93.69 318 ASP A C 1
ATOM 2451 O O . ASP A 1 318 ? -11.864 -9.312 -2.693 1.00 93.69 318 ASP A O 1
ATOM 2455 N N . ALA A 1 319 ? -12.312 -7.146 -3.124 1.00 90.69 319 ALA A N 1
ATOM 2456 C CA . ALA A 1 319 ? -12.262 -6.697 -1.732 1.00 90.69 319 ALA A CA 1
ATOM 2457 C C . ALA A 1 319 ? -13.374 -7.317 -0.875 1.00 90.69 319 ALA A C 1
ATOM 2459 O O . ALA A 1 319 ? -13.247 -7.454 0.346 1.00 90.69 319 ALA A O 1
ATOM 2460 N N . ARG A 1 320 ? -14.486 -7.712 -1.500 1.00 89.44 320 ARG A N 1
ATOM 2461 C CA . ARG A 1 320 ? -15.617 -8.331 -0.815 1.00 89.44 320 ARG A CA 1
ATOM 2462 C C . ARG A 1 320 ? -15.284 -9.762 -0.411 1.00 89.44 320 ARG A C 1
ATOM 2464 O O . ARG A 1 320 ? -15.449 -10.121 0.755 1.00 89.44 320 ARG A O 1
ATOM 2471 N N . THR A 1 321 ? -14.803 -10.551 -1.365 1.00 91.75 321 THR A N 1
ATOM 2472 C CA . THR A 1 321 ? -14.542 -11.986 -1.193 1.00 91.75 321 THR A CA 1
ATOM 2473 C C . THR A 1 321 ? -13.190 -12.284 -0.558 1.00 91.75 321 THR A C 1
ATOM 2475 O O . THR A 1 321 ? -13.066 -13.319 0.093 1.00 91.75 321 THR A O 1
ATOM 2478 N N . MET A 1 322 ? -12.193 -11.404 -0.729 1.00 90.56 322 MET A N 1
ATOM 2479 C CA . MET A 1 322 ? -10.802 -11.649 -0.321 1.00 90.56 322 MET A CA 1
ATOM 2480 C C . MET A 1 322 ? -10.287 -13.017 -0.809 1.00 90.56 322 MET A C 1
ATOM 2482 O O . MET A 1 322 ? -9.559 -13.706 -0.095 1.00 90.56 322 MET A O 1
ATOM 2486 N N . SER A 1 323 ? -10.720 -13.431 -2.007 1.00 93.38 323 SER A N 1
ATOM 2487 C CA . SER A 1 323 ? -10.345 -14.701 -2.636 1.00 93.38 323 SER A CA 1
ATOM 2488 C C . SER A 1 323 ? -8.827 -14.859 -2.715 1.00 93.38 323 SER A C 1
ATOM 2490 O O . SER A 1 323 ? -8.133 -13.907 -3.056 1.00 93.38 323 SER A O 1
ATOM 2492 N N . ALA A 1 324 ? -8.322 -16.070 -2.461 1.00 92.44 324 ALA A N 1
ATOM 2493 C CA . ALA A 1 324 ? -6.900 -16.389 -2.607 1.00 92.44 324 ALA A CA 1
ATOM 2494 C C . ALA A 1 324 ? -6.404 -16.257 -4.059 1.00 92.44 324 ALA A C 1
ATOM 2496 O O . ALA A 1 324 ? -5.220 -16.016 -4.281 1.00 92.44 324 ALA A O 1
ATOM 2497 N N . ASP A 1 325 ? -7.311 -16.379 -5.029 1.00 94.12 325 ASP A N 1
ATOM 2498 C CA . ASP A 1 325 ? -7.026 -16.151 -6.441 1.00 94.12 325 ASP A CA 1
ATOM 2499 C C . ASP A 1 325 ? -7.336 -14.688 -6.810 1.00 94.12 325 ASP A C 1
ATOM 2501 O O . ASP A 1 325 ? -8.491 -14.263 -6.655 1.00 94.12 325 ASP A O 1
ATOM 2505 N N . PRO A 1 326 ? -6.348 -13.913 -7.302 1.00 96.00 326 PRO A N 1
ATOM 2506 C CA . PRO A 1 326 ? -6.578 -12.574 -7.834 1.00 96.00 326 PRO A CA 1
ATOM 2507 C C . PRO A 1 326 ? -7.557 -12.584 -9.012 1.00 96.00 326 PRO A C 1
ATOM 2509 O O . PRO A 1 326 ? -7.563 -13.498 -9.835 1.00 96.00 326 PRO A O 1
ATOM 2512 N N . VAL A 1 327 ? -8.335 -11.512 -9.136 1.00 97.62 327 VAL A N 1
ATOM 2513 C CA . VAL A 1 327 ? -9.229 -11.265 -10.278 1.00 97.62 327 VAL A CA 1
ATOM 2514 C C . VAL A 1 327 ? -8.418 -10.973 -11.542 1.00 97.62 327 VAL A C 1
ATOM 2516 O O . VAL A 1 327 ? -8.771 -11.425 -12.634 1.00 97.62 327 VAL A O 1
ATOM 2519 N N . ALA A 1 328 ? -7.313 -10.242 -11.383 1.00 98.12 328 ALA A N 1
ATOM 2520 C CA . ALA A 1 328 ? -6.347 -9.997 -12.440 1.00 98.12 328 ALA A CA 1
ATOM 2521 C C . ALA A 1 328 ? -4.919 -9.915 -11.893 1.00 98.12 328 ALA A C 1
ATOM 2523 O O . ALA A 1 328 ? -4.692 -9.488 -10.758 1.00 98.12 328 ALA A O 1
ATOM 2524 N N . VAL A 1 329 ? -3.961 -10.283 -12.738 1.00 98.06 329 VAL A N 1
ATOM 2525 C CA . VAL A 1 329 ? -2.527 -10.056 -12.544 1.00 98.06 329 VAL A CA 1
ATOM 2526 C C . VAL A 1 329 ? -1.981 -9.435 -13.823 1.00 98.06 329 VAL A C 1
ATOM 2528 O O . VAL A 1 329 ? -2.064 -10.047 -14.888 1.00 98.06 329 VAL A O 1
ATOM 2531 N N . VAL A 1 330 ? -1.438 -8.225 -13.722 1.00 98.00 330 VAL A N 1
ATOM 2532 C CA . VAL A 1 330 ? -0.774 -7.520 -14.824 1.00 98.00 330 VAL A CA 1
ATOM 2533 C C . VAL A 1 330 ? 0.729 -7.696 -14.666 1.00 98.00 330 VAL A C 1
ATOM 2535 O O . VAL A 1 330 ? 1.306 -7.255 -13.671 1.00 98.00 330 VAL A O 1
ATOM 2538 N N . GLU A 1 331 ? 1.379 -8.355 -15.619 1.00 97.44 331 GLU A N 1
ATOM 2539 C CA . GLU A 1 331 ? 2.827 -8.559 -15.576 1.00 97.44 331 GLU A CA 1
ATOM 2540 C C . GLU A 1 331 ? 3.567 -7.282 -15.984 1.00 97.44 331 GLU A C 1
ATOM 2542 O O . GLU A 1 331 ? 3.255 -6.668 -17.006 1.00 97.44 331 GLU A O 1
ATOM 2547 N N . LEU A 1 332 ? 4.576 -6.889 -15.200 1.00 95.19 332 LEU A N 1
ATOM 2548 C CA . LEU A 1 332 ? 5.377 -5.707 -15.499 1.00 95.19 332 LEU A CA 1
ATOM 2549 C C . LEU A 1 332 ? 6.672 -6.094 -16.227 1.00 95.19 332 LEU A C 1
ATOM 2551 O O . LEU A 1 332 ? 7.318 -7.083 -15.866 1.00 95.19 332 LEU A O 1
ATOM 2555 N N . PRO A 1 333 ? 7.102 -5.295 -17.219 1.00 91.81 333 PRO A N 1
ATOM 2556 C CA . PRO A 1 333 ? 8.324 -5.563 -17.978 1.00 91.81 333 PRO A CA 1
ATOM 2557 C C . PRO A 1 333 ? 9.590 -5.357 -17.138 1.00 91.81 333 PRO A C 1
ATOM 2559 O O . PRO A 1 333 ? 10.652 -5.888 -17.464 1.00 91.81 333 PRO A O 1
ATOM 2562 N N . HIS A 1 334 ? 9.474 -4.603 -16.043 1.00 90.19 334 HIS A N 1
ATOM 2563 C CA . HIS A 1 334 ? 10.575 -4.246 -15.166 1.00 90.19 334 HIS A CA 1
ATOM 2564 C C . HIS A 1 334 ? 10.205 -4.436 -13.696 1.00 90.19 334 HIS A C 1
ATOM 2566 O O . HIS A 1 334 ? 9.038 -4.415 -13.301 1.00 90.19 334 HIS A O 1
ATOM 2572 N N . ARG A 1 335 ? 11.243 -4.621 -12.880 1.00 90.50 335 ARG A N 1
ATOM 2573 C CA . ARG A 1 335 ? 11.130 -4.711 -11.428 1.00 90.50 335 ARG A CA 1
ATOM 2574 C C . ARG A 1 335 ? 10.638 -3.382 -10.855 1.00 90.50 335 ARG A C 1
ATOM 2576 O O . ARG A 1 335 ? 11.196 -2.336 -11.175 1.00 90.50 335 ARG A O 1
ATOM 2583 N N . VAL A 1 336 ? 9.671 -3.448 -9.946 1.00 89.56 336 VAL A N 1
ATOM 2584 C CA . VAL A 1 336 ? 9.220 -2.314 -9.131 1.00 89.56 336 VAL A CA 1
ATOM 2585 C C . VAL A 1 336 ? 9.785 -2.478 -7.718 1.00 89.56 336 VAL A C 1
ATOM 2587 O O . VAL A 1 336 ? 9.413 -3.440 -7.033 1.00 89.56 336 VAL A O 1
ATOM 2590 N N . PRO A 1 337 ? 10.669 -1.569 -7.264 1.00 85.81 337 PRO A N 1
ATOM 2591 C CA . PRO A 1 337 ? 11.210 -1.611 -5.914 1.00 85.81 337 PRO A CA 1
ATOM 2592 C C . PRO A 1 337 ? 10.138 -1.547 -4.827 1.00 85.81 337 PRO A C 1
ATOM 2594 O O . PRO A 1 337 ? 9.015 -1.048 -5.021 1.00 85.81 337 PRO A O 1
ATOM 2597 N N . TYR A 1 338 ? 10.521 -1.997 -3.635 1.00 81.75 338 TYR A N 1
ATOM 2598 C CA . TYR A 1 338 ? 9.765 -1.669 -2.436 1.00 81.75 338 TYR A CA 1
ATOM 2599 C C . TYR A 1 338 ? 9.682 -0.149 -2.282 1.00 81.75 338 TYR A C 1
ATOM 2601 O O . TYR A 1 338 ? 10.531 0.616 -2.735 1.00 81.75 338 TYR A O 1
ATOM 2609 N N . GLY A 1 339 ? 8.571 0.298 -1.726 1.00 71.56 339 GLY A N 1
ATOM 2610 C CA . GLY A 1 339 ? 8.251 1.711 -1.631 1.00 71.56 339 GLY A CA 1
ATOM 2611 C C . GLY A 1 339 ? 7.056 1.880 -0.721 1.00 71.56 339 GLY A C 1
ATOM 2612 O O . GLY A 1 339 ? 6.565 0.899 -0.167 1.00 71.56 339 GLY A O 1
ATOM 2613 N N . PHE A 1 340 ? 6.595 3.112 -0.590 1.00 67.94 340 PHE A N 1
ATOM 2614 C CA . PHE A 1 340 ? 5.634 3.465 0.439 1.00 67.94 340 PHE A CA 1
ATOM 2615 C C . PHE A 1 340 ? 4.219 3.456 -0.127 1.00 67.94 340 PHE A C 1
ATOM 2617 O O . PHE A 1 340 ? 3.662 2.402 -0.439 1.00 67.94 340 PHE A O 1
ATOM 2624 N N . HIS A 1 341 ? 3.646 4.643 -0.265 1.00 71.19 341 HIS A N 1
ATOM 2625 C CA . HIS A 1 341 ? 2.232 4.799 -0.498 1.00 71.19 341 HIS A CA 1
ATOM 2626 C C . HIS A 1 341 ? 1.861 4.716 -1.969 1.00 71.19 341 HIS A C 1
ATOM 2628 O O . HIS A 1 341 ? 2.634 5.116 -2.847 1.00 71.19 341 HIS A O 1
ATOM 2634 N N . ALA A 1 342 ? 0.646 4.246 -2.208 1.00 74.62 342 ALA A N 1
ATOM 2635 C CA . ALA A 1 342 ? 0.035 4.181 -3.518 1.00 74.62 342 ALA A CA 1
ATOM 2636 C C . ALA A 1 342 ? -1.311 4.918 -3.540 1.00 74.62 342 ALA A C 1
ATOM 2638 O O . ALA A 1 342 ? -2.002 5.054 -2.524 1.00 74.62 342 ALA A O 1
ATOM 2639 N N . LEU A 1 343 ? -1.669 5.406 -4.722 1.00 78.81 343 LEU A N 1
ATOM 2640 C CA . LEU A 1 343 ? -2.893 6.141 -5.006 1.00 78.81 343 LEU A CA 1
ATOM 2641 C C . LEU A 1 343 ? -3.459 5.659 -6.340 1.00 78.81 343 LEU A C 1
ATOM 2643 O O . LEU A 1 343 ? -2.706 5.361 -7.266 1.00 78.81 343 LEU A O 1
ATOM 2647 N N . PHE A 1 344 ? -4.784 5.606 -6.427 1.00 82.31 344 PHE A N 1
ATOM 2648 C CA . PHE A 1 344 ? -5.499 5.397 -7.675 1.00 82.31 344 PHE A CA 1
ATOM 2649 C C . PHE A 1 344 ? -6.218 6.696 -8.034 1.00 82.31 344 PHE A C 1
ATOM 2651 O O . PHE A 1 344 ? -6.964 7.230 -7.216 1.00 82.31 344 PHE A O 1
ATOM 2658 N N . VAL A 1 345 ? -5.969 7.214 -9.230 1.00 81.88 345 VAL A N 1
ATOM 2659 C CA . VAL A 1 345 ? -6.621 8.408 -9.769 1.00 81.88 345 VAL A CA 1
ATOM 2660 C C . VAL A 1 345 ? -7.568 7.936 -10.860 1.00 81.88 345 VAL A C 1
ATOM 2662 O O . VAL A 1 345 ? -7.142 7.259 -11.782 1.00 81.88 345 VAL A O 1
ATOM 2665 N N . THR A 1 346 ? -8.860 8.212 -10.724 1.00 82.38 346 THR A N 1
ATOM 2666 C CA . THR A 1 346 ? -9.853 7.880 -11.756 1.00 82.38 346 THR A CA 1
ATOM 2667 C C . THR A 1 346 ? -9.799 8.896 -12.893 1.00 82.38 346 THR A C 1
ATOM 2669 O O . THR A 1 346 ? -9.640 10.086 -12.610 1.00 82.38 346 THR A O 1
ATOM 2672 N N . GLU A 1 347 ? -10.004 8.437 -14.130 1.00 75.19 347 GLU A N 1
ATOM 2673 C CA . GLU A 1 347 ? -10.129 9.302 -15.319 1.00 75.19 347 GLU A CA 1
ATOM 2674 C C . GLU A 1 347 ? -11.351 10.240 -15.276 1.00 75.19 347 GLU A C 1
ATOM 2676 O O . GLU A 1 347 ? -12.416 9.824 -14.750 1.00 75.19 347 GLU A O 1
#

pLDDT: mean 70.39, std 18.01, range [30.03, 98.12]

Sequence (347 aa):
MGKEEVERTDGGVVVVVVNPKPNRGIASKAIDWLETLIVKYMFDPSKPNQYLSGNFGPVSDETPPCKDLPVIGHLPECLNGEFVKIGDLKGLFGLLMVNIQMLRAKLKVLDVSYGTGTNVLKVLEDGDLQTLGMLDYDKRLSHSFTAHPKVDPFTANAWEEGDEIVLITCRIEDPDLGMVDTNDDELLENFTNELYEMRFNMKTSLASQKKLSAPAVDFPKVNESYVGRRKNGTIMDSIAKITGIVKFDLHAEPETGKTNLVVGGNVRGIFNLGAGRFGSEATFVPRQPGSNTEEDDGYLILFVHDESTGKSSVNVIDARTMSADPVAVVELPHRVPYGFHALFVTE